Protein 2B69 (pdb70)

Sequence (302 aa):
RKRILITGGAGFVGSHLTDKLDGHEVTVVDNFFTGRKRNVEHWIGHENFELINHDVVEPLYIEVDQIYHLASPASSPPNYYNPIKTLKTNTIIGTLNLGLAKRVGARLLLASTSEVVYGDPEVHPQSEDDYWGHVNPIGPRACYDEGKRVAETCYAYKKQQEGVEVRVARIFNTFGPRHNDGRVVSNFILQALQGEEPLTVYGSGSQTRAFQYVSDLVNGLVALNSNVSSPVNLGNPEEHTILEFFAQLIIKNLVGSGSEIQFLSSEAQDDPQKRKPDIKKAKLLGWEPVVPLEEGLNKAIHYFRRKELEYQA

Radius of gyration: 18.95 Å; Cα contacts (8 Å, |Δi|>4): 607; chains: 1; bounding box: 44×43×44 Å

GO terms:
  GO:0005794 Golgi apparatus (C, IDA)
  GO:0070403 NAD+ binding (F, IDA)
  GO:0000139 Golgi membrane (C, IDA)
  GO:0005789 endoplasmic reticulum membrane (C, IDA)
  GO:0033320 UDP-D-xylose biosynthetic process (P, IDA)
  GO:0006024 glycosaminoglycan biosynthetic process (P, IDA)
  GO:0048040 UDP-glucuronate decarboxylase activity (F, IDA)
  GO:0000139 Golgi membrane (C, TAS)
  GO:0042803 protein homodimerization activity (F, IDA)
  GO:1902494 catalytic complex (C, IDA)
  GO:0070062 extracellular exosome (C, HDA)
  GO:0042802 identical protein binding (F, IPI)

B-factor: mean 16.29, std 9.2, range [3.7, 58.46]

Secondary structure (DSSP, 8-state):
--EEEEETTTSHHHHHHHHH----EEEEEE--SS--GGGTGGGTT-TTEEEEE--TTS------SEEEE--S--STTT---HHHHHHHHHHHHH--HHHHHHT-EEEEEEEGGGGBS-SSSSB-TT---B--SSSTTHHHHHHHHHHH-------S---EEEEEE--EE--------HHHHHHHHHHHTPPEEEESSS--EEE-EEHHHHHHHHHH---S--S-EEES---EEEHHHHHHHHHHHHT--PPEEEEPPPTT------B--HHHH-------S-HHHHHHHHHHHHHHHHHHH-

Structure (mmCIF, N/CA/C/O backbone):
data_2B69
#
_entry.id   2B69
#
_cell.length_a   46.000
_cell.length_b   45.000
_cell.length_c   85.000
_cell.angle_alpha   90.00
_cell.angle_beta   97.00
_cell.angle_gamma   90.00
#
_symmetry.space_group_name_H-M   'P 1 2 1'
#
loop_
_entity.id
_entity.type
_entity.pdbx_description
1 polymer 'UDP-glucuronate decarboxylase 1'
2 non-polymer NICOTINAMIDE-ADENINE-DINUCLEOTIDE
3 non-polymer "URIDINE-5'-DIPHOSPHATE"
4 water water
#
loop_
_atom_site.group_PDB
_atom_site.id
_atom_site.type_symbol
_atom_site.label_atom_id
_atom_site.label_alt_id
_atom_site.label_comp_id
_atom_site.label_asym_id
_atom_site.label_entity_id
_atom_site.label_seq_id
_atom_site.pdbx_PDB_ins_code
_atom_site.Cartn_x
_atom_site.Cartn_y
_atom_site.Cartn_z
_atom_site.occupancy
_atom_site.B_iso_or_equiv
_atom_site.auth_seq_id
_atom_site.auth_comp_id
_atom_site.auth_asym_id
_atom_site.auth_atom_id
_atom_site.pdbx_PDB_model_num
ATOM 1 N N . ARG A 1 27 ? 16.965 43.109 17.697 1.00 29.53 4 ARG A N 1
ATOM 2 C CA . ARG A 1 27 ? 18.414 43.483 17.661 1.00 27.95 4 ARG A CA 1
ATOM 3 C C . ARG A 1 27 ? 18.907 43.959 19.027 1.00 25.08 4 ARG A C 1
ATOM 4 O O . ARG A 1 27 ? 18.147 44.539 19.806 1.00 27.85 4 ARG A O 1
ATOM 6 N N . LYS A 1 28 ? 20.191 43.731 19.290 1.00 19.63 5 LYS A N 1
ATOM 7 C CA . LYS A 1 28 ? 20.779 43.931 20.613 1.00 16.74 5 LYS A CA 1
ATOM 8 C C . LYS A 1 28 ? 22.085 44.731 20.580 1.00 14.12 5 LYS A C 1
ATOM 9 O O . LYS A 1 28 ? 22.790 44.755 19.567 1.00 15.56 5 LYS A O 1
ATOM 13 N N . ARG A 1 29 ? 22.389 45.382 21.700 1.00 13.71 6 ARG A N 1
ATOM 14 C CA . ARG A 1 29 ? 23.707 45.981 21.939 1.00 11.97 6 ARG A CA 1
ATOM 15 C C . ARG A 1 29 ? 24.591 44.960 22.673 1.00 12.56 6 ARG A C 1
ATOM 16 O O . ARG A 1 29 ? 24.258 44.555 23.784 1.00 12.85 6 ARG A O 1
ATOM 24 N N . ILE A 1 30 ? 25.699 44.560 22.051 1.00 10.38 7 ILE A N 1
ATOM 25 C CA . ILE A 1 30 ? 26.564 43.473 22.555 1.00 9.60 7 ILE A CA 1
ATOM 26 C C . ILE A 1 30 ? 28.043 43.908 22.759 1.00 9.49 7 ILE A C 1
ATOM 27 O O . ILE A 1 30 ? 28.660 44.447 21.831 1.00 12.99 7 ILE A O 1
ATOM 32 N N . LEU A 1 31 ? 28.608 43.657 23.954 1.00 8.57 8 LEU A N 1
ATOM 33 C CA . LEU A 1 31 ? 30.059 43.834 24.233 1.00 8.09 8 LEU A CA 1
ATOM 34 C C . LEU A 1 31 ? 30.812 42.490 24.123 1.00 8.03 8 LEU A C 1
ATOM 35 O O . LEU A 1 31 ? 30.359 41.498 24.700 1.00 9.03 8 LEU A O 1
ATOM 40 N N . ILE A 1 32 ? 31.956 42.455 23.414 1.00 8.05 9 ILE A N 1
ATOM 41 C CA . ILE A 1 32 ? 32.855 41.273 23.380 1.00 8.16 9 ILE A CA 1
ATOM 42 C C . ILE A 1 32 ? 34.254 41.650 23.922 1.00 8.21 9 ILE A C 1
ATOM 43 O O . ILE A 1 32 ? 35.008 42.395 23.264 1.00 9.33 9 ILE A O 1
ATOM 48 N N . THR A 1 33 ? 34.584 41.229 25.146 1.00 7.84 10 THR A N 1
ATOM 49 C CA . THR A 1 33 ? 35.962 41.439 25.652 1.00 7.90 10 THR A CA 1
ATOM 50 C C . THR A 1 33 ? 36.875 40.384 25.040 1.00 7.44 10 THR A C 1
ATOM 51 O O . THR A 1 33 ? 36.464 39.244 24.849 1.00 8.44 10 THR A O 1
ATOM 55 N N . GLY A 1 34 ? 38.119 40.755 24.712 1.00 8.99 11 GLY A N 1
ATOM 56 C CA . GLY A 1 34 ? 38.999 39.854 23.959 1.00 9.17 11 GLY A CA 1
ATOM 57 C C . GLY A 1 34 ? 38.553 39.676 22.512 1.00 8.77 11 GLY A C 1
ATOM 58 O O . GLY A 1 34 ? 38.968 38.725 21.852 1.00 9.99 11 GLY A O 1
ATOM 59 N N . GLY A 1 35 ? 37.734 40.602 22.005 1.00 9.48 12 GLY A N 1
ATOM 60 C CA . GLY A 1 35 ? 37.148 40.478 20.664 1.00 9.94 12 GLY A CA 1
ATOM 61 C C . GLY A 1 35 ? 38.091 40.619 19.475 1.00 10.06 12 GLY A C 1
ATOM 62 O O . GLY A 1 35 ? 37.684 40.304 18.352 1.00 11.42 12 GLY A O 1
ATOM 63 N N . ALA A 1 36 ? 39.335 41.085 19.700 1.00 8.91 13 ALA A N 1
ATOM 64 C CA . ALA A 1 36 ? 40.370 41.146 18.648 1.00 10.30 13 ALA A CA 1
ATOM 65 C C . ALA A 1 36 ? 41.306 39.918 18.617 1.00 9.24 13 ALA A C 1
ATOM 66 O O . ALA A 1 36 ? 42.296 39.906 17.883 1.00 11.29 13 ALA A O 1
ATOM 68 N N . GLY A 1 37 ? 41.002 38.901 19.411 1.00 9.55 14 GLY A N 1
ATOM 69 C CA . GLY A 1 37 ? 41.759 37.663 19.422 1.00 10.23 14 GLY A CA 1
ATOM 70 C C . GLY A 1 37 ? 41.240 36.683 18.382 1.00 8.42 14 GLY A C 1
ATOM 71 O O . GLY A 1 37 ? 40.397 37.019 17.527 1.00 9.96 14 GLY A O 1
ATOM 72 N N . PHE A 1 38 ? 41.738 35.456 18.474 1.00 9.04 15 PHE A N 1
ATOM 73 C CA . PHE A 1 38 ? 41.370 34.368 17.543 1.00 8.70 15 PHE A CA 1
ATOM 74 C C . PHE A 1 38 ? 39.840 34.046 17.546 1.00 8.91 15 PHE A C 1
ATOM 75 O O . PHE A 1 38 ? 39.140 34.305 16.552 1.00 9.60 15 PHE A O 1
ATOM 83 N N . VAL A 1 39 ? 39.310 33.541 18.655 1.00 8.34 16 VAL A N 1
ATOM 84 C CA . VAL A 1 39 ? 37.875 33.195 18.709 1.00 8.01 16 VAL A CA 1
ATOM 85 C C . VAL A 1 39 ? 36.982 34.449 18.626 1.00 9.37 16 VAL A C 1
ATOM 86 O O . VAL A 1 39 ? 35.961 34.469 17.916 1.00 9.58 16 VAL A O 1
ATOM 90 N N . GLY A 1 40 ? 37.358 35.495 19.358 1.00 8.65 17 GLY A N 1
ATOM 91 C CA . GLY A 1 40 ? 36.562 36.703 19.432 1.00 8.91 17 GLY A CA 1
ATOM 92 C C . GLY A 1 40 ? 36.313 37.378 18.103 1.00 9.07 17 GLY A C 1
ATOM 93 O O . GLY A 1 40 ? 35.227 37.940 17.886 1.00 10.14 17 GLY A O 1
ATOM 94 N N . SER A 1 41 ? 37.305 37.343 17.213 1.00 9.59 18 SER A N 1
ATOM 95 C CA . SER A 1 41 ? 37.153 37.961 15.893 1.00 10.88 18 SER A CA 1
ATOM 96 C C . SER A 1 41 ? 36.113 37.216 15.008 1.00 9.99 18 SER A C 1
ATOM 97 O O . SER A 1 41 ? 35.349 37.844 14.257 1.00 10.95 18 SER A O 1
ATOM 100 N N . HIS A 1 42 ? 36.056 35.888 15.133 1.00 9.95 19 HIS A N 1
ATOM 101 C CA . HIS A 1 42 ? 35.031 35.078 14.429 1.00 9.75 19 HIS A CA 1
ATOM 102 C C . HIS A 1 42 ? 33.603 35.282 15.019 1.00 8.05 19 HIS A C 1
ATOM 103 O O . HIS A 1 42 ? 32.587 35.295 14.291 1.00 10.45 19 HIS A O 1
ATOM 110 N N . LEU A 1 43 ? 33.519 35.441 16.338 1.00 8.82 20 LEU A N 1
ATOM 111 C CA . LEU A 1 43 ? 32.241 35.757 16.996 1.00 10.19 20 LEU A CA 1
ATOM 112 C C . LEU A 1 43 ? 31.731 37.155 16.572 1.00 10.17 20 LEU A C 1
ATOM 113 O O . LEU A 1 43 ? 30.530 37.330 16.283 1.00 10.88 20 LEU A O 1
ATOM 118 N N . THR A 1 44 ? 32.638 38.131 16.514 1.00 10.14 21 THR A N 1
ATOM 119 C CA . THR A 1 44 ? 32.337 39.476 16.009 1.00 10.14 21 THR A CA 1
ATOM 120 C C . THR A 1 44 ? 31.703 39.399 14.606 1.00 10.65 21 THR A C 1
ATOM 121 O O . THR A 1 44 ? 30.649 40.027 14.350 1.00 11.61 21 THR A O 1
ATOM 125 N N . ASP A 1 45 ? 32.327 38.636 13.704 1.00 11.07 22 ASP A N 1
ATOM 126 C CA . ASP A 1 45 ? 31.793 38.470 12.339 1.00 12.44 22 ASP A CA 1
ATOM 127 C C . ASP A 1 45 ? 30.327 37.973 12.338 1.00 12.62 22 ASP A C 1
ATOM 128 O O . ASP A 1 45 ? 29.472 38.518 11.642 1.00 13.68 22 ASP A O 1
ATOM 133 N N . LYS A 1 46 ? 30.029 36.930 13.105 1.00 11.93 23 LYS A N 1
ATOM 134 C CA . LYS A 1 46 ? 28.661 36.365 13.138 1.00 13.23 23 LYS A CA 1
ATOM 135 C C . LYS A 1 46 ? 27.614 37.386 13.608 1.00 13.55 23 LYS A C 1
ATOM 136 O O . LYS A 1 46 ? 26.547 37.538 12.988 1.00 14.58 23 LYS A O 1
ATOM 142 N N . LEU A 1 47 ? 27.915 38.081 14.704 1.00 12.05 24 LEU A N 1
ATOM 143 C CA . LEU A 1 47 ? 26.950 39.007 15.299 1.00 12.05 24 LEU A CA 1
ATOM 144 C C . LEU A 1 47 ? 26.742 40.284 14.476 1.00 12.56 24 LEU A C 1
ATOM 145 O O . LEU A 1 47 ? 25.616 40.813 14.415 1.00 14.58 24 LEU A O 1
ATOM 166 N N . ASP A 1 50 ? 24.416 39.403 11.583 1.00 16.13 27 ASP A N 1
ATOM 167 C CA . ASP A 1 50 ? 23.031 39.265 12.067 1.00 18.23 27 ASP A CA 1
ATOM 168 C C . ASP A 1 50 ? 22.352 40.599 12.412 1.00 18.21 27 ASP A C 1
ATOM 169 O O . ASP A 1 50 ? 21.174 40.611 12.785 1.00 22.88 27 ASP A O 1
ATOM 174 N N . GLY A 1 51 ? 23.086 41.710 12.327 1.00 17.22 28 GLY A N 1
ATOM 175 C CA . GLY A 1 51 ? 22.493 43.049 12.436 1.00 17.64 28 GLY A CA 1
ATOM 176 C C . GLY A 1 51 ? 22.552 43.712 13.804 1.00 16.50 28 GLY A C 1
ATOM 177 O O . GLY A 1 51 ? 21.886 44.730 14.023 1.00 18.64 28 GLY A O 1
ATOM 178 N N . HIS A 1 52 ? 23.341 43.156 14.726 1.00 15.06 29 HIS A N 1
ATOM 179 C CA . HIS A 1 52 ? 23.458 43.716 16.079 1.00 13.97 29 HIS A CA 1
ATOM 180 C C . HIS A 1 52 ? 24.466 44.874 16.135 1.00 14.18 29 HIS A C 1
ATOM 181 O O . HIS A 1 52 ? 25.255 45.071 15.208 1.00 15.41 29 HIS A O 1
ATOM 188 N N . GLU A 1 53 ? 24.419 45.646 17.218 1.00 14.35 30 GLU A N 1
ATOM 189 C CA . GLU A 1 53 ? 25.417 46.695 17.478 1.00 13.99 30 GLU A CA 1
ATOM 190 C C . GLU A 1 53 ? 26.527 46.150 18.387 1.00 14.49 30 GLU A C 1
ATOM 191 O O . GLU A 1 53 ? 26.285 45.940 19.580 1.00 17.58 30 GLU A O 1
ATOM 197 N N . VAL A 1 54 ? 27.730 45.944 17.837 1.00 13.39 31 VAL A N 1
ATOM 198 C CA . VAL A 1 54 ? 28.849 45.251 18.538 1.00 11.72 31 VAL A CA 1
ATOM 199 C C . VAL A 1 54 ? 30.003 46.208 18.944 1.00 11.32 31 VAL A C 1
ATOM 200 O O . VAL A 1 54 ? 30.552 46.939 18.111 1.00 12.66 31 VAL A O 1
ATOM 204 N N . THR A 1 55 ? 30.344 46.190 20.239 1.00 10.65 32 THR A N 1
ATOM 205 C CA . THR A 1 55 ? 31.526 46.874 20.790 1.00 10.81 32 THR A CA 1
ATOM 206 C C . THR A 1 55 ? 32.599 45.825 21.192 1.00 10.41 32 THR A C 1
ATOM 207 O O . THR A 1 55 ? 32.294 44.908 21.965 1.00 10.54 32 THR A O 1
ATOM 211 N N . VAL A 1 56 ? 33.821 45.947 20.660 1.00 9.99 33 VAL A N 1
ATOM 212 C CA . VAL A 1 56 ? 34.976 45.104 21.034 1.00 10.03 33 VAL A CA 1
ATOM 213 C C . VAL A 1 56 ? 35.923 45.861 21.983 1.00 9.52 33 VAL A C 1
ATOM 214 O O . VAL A 1 56 ? 36.300 47.005 21.716 1.00 11.00 33 VAL A O 1
ATOM 218 N N . VAL A 1 57 ? 36.275 45.211 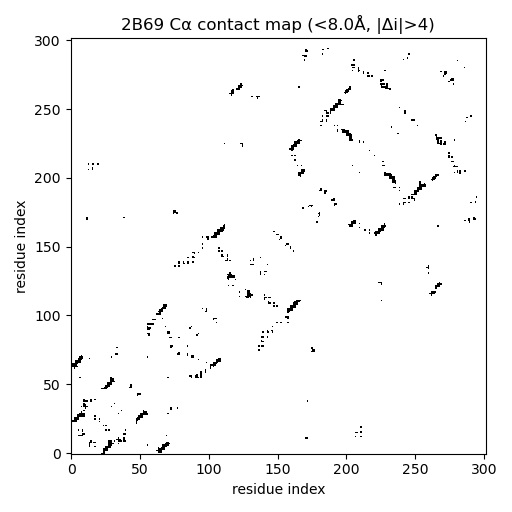23.097 1.00 9.70 34 VAL A N 1
ATOM 219 C CA . VAL A 1 57 ? 37.288 45.698 24.045 1.00 9.33 34 VAL A CA 1
ATOM 220 C C . VAL A 1 57 ? 38.506 44.749 24.042 1.00 8.56 34 VAL A C 1
ATOM 221 O O . VAL A 1 57 ? 38.327 43.544 24.215 1.00 10.83 34 VAL A O 1
ATOM 225 N N . ASP A 1 58 ? 39.717 45.285 23.844 1.00 8.38 35 ASP A N 1
ATOM 226 C CA . ASP A 1 58 ? 40.962 44.480 23.806 1.00 9.28 35 ASP A CA 1
ATOM 227 C C . ASP A 1 58 ? 42.189 45.361 24.141 1.00 9.03 35 ASP A C 1
ATOM 228 O O . ASP A 1 58 ? 42.187 46.544 23.805 1.00 10.40 35 ASP A O 1
ATOM 233 N N . ASN A 1 59 ? 43.225 44.799 24.784 1.00 9.11 36 ASN A N 1
ATOM 234 C CA . ASN A 1 59 ? 44.511 45.505 25.053 1.00 9.77 36 ASN A CA 1
ATOM 235 C C . ASN A 1 59 ? 45.667 45.083 24.130 1.00 9.53 36 ASN A C 1
ATOM 236 O O . ASN A 1 59 ? 46.792 45.590 24.255 1.00 10.90 36 ASN A O 1
ATOM 241 N N . PHE A 1 60 ? 45.394 44.152 23.213 1.00 10.72 37 PHE A N 1
ATOM 242 C CA . PHE A 1 60 ? 46.368 43.699 22.200 1.00 11.02 37 PHE A CA 1
ATOM 243 C C . PHE A 1 60 ? 47.629 43.032 22.798 1.00 10.99 37 PHE A C 1
ATOM 244 O O . PHE A 1 60 ? 48.721 43.022 22.204 1.00 13.55 37 PHE A O 1
ATOM 252 N N . PHE A 1 61 ? 47.464 42.428 23.967 1.00 9.86 38 PHE A N 1
ATOM 253 C CA . PHE A 1 61 ? 48.539 41.621 24.562 1.00 11.38 38 PHE A CA 1
ATOM 254 C C . PHE A 1 61 ? 48.869 40.402 23.683 1.00 11.77 38 PHE A C 1
ATOM 255 O O . PHE A 1 61 ? 50.050 40.117 23.430 1.00 14.22 38 PHE A O 1
ATOM 263 N N . THR A 1 62 ? 47.833 39.684 23.230 1.00 11.60 39 THR A N 1
ATOM 264 C CA . THR A 1 62 ? 47.995 38.521 22.323 1.00 13.33 39 THR A CA 1
ATOM 265 C C . THR A 1 62 ? 47.155 38.625 21.030 1.00 14.22 39 THR A C 1
ATOM 266 O O . TH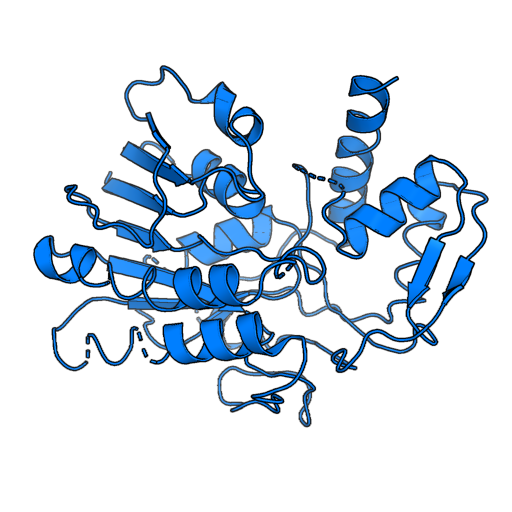R A 1 62 ? 47.421 37.887 20.084 1.00 16.50 39 THR A O 1
ATOM 270 N N . GLY A 1 63 ? 46.165 39.521 20.989 1.00 12.40 40 GLY A N 1
ATOM 271 C CA . GLY A 1 63 ? 45.367 39.775 19.785 1.00 12.91 40 GLY A CA 1
ATOM 272 C C . GLY A 1 63 ? 45.909 40.962 19.000 1.00 13.25 40 GLY A C 1
ATOM 273 O O . GLY A 1 63 ? 46.962 41.504 19.348 1.00 15.45 40 GLY A O 1
ATOM 274 N N . ARG A 1 64 ? 45.200 41.369 17.940 1.00 12.93 41 ARG A N 1
ATOM 275 C CA . ARG A 1 64 ? 45.688 42.412 17.040 1.00 14.15 41 ARG A CA 1
ATOM 276 C C . ARG A 1 64 ? 44.563 43.063 16.247 1.00 11.93 41 ARG A C 1
ATOM 277 O O . ARG A 1 64 ? 43.552 42.430 15.922 1.00 13.36 41 ARG A O 1
ATOM 285 N N . LYS A 1 65 ? 44.747 44.346 15.946 1.00 14.60 42 LYS A N 1
ATOM 286 C CA . LYS A 1 65 ? 43.749 45.128 15.207 1.00 16.39 42 LYS A CA 1
ATOM 287 C C . LYS A 1 65 ? 43.419 44.501 13.844 1.00 14.42 42 LYS A C 1
ATOM 288 O O . LYS A 1 65 ? 42.273 44.537 13.380 1.00 15.37 42 LYS A O 1
ATOM 293 N N . ARG A 1 66 ? 44.421 43.889 13.221 1.00 15.24 43 ARG A N 1
ATOM 294 C CA . ARG A 1 66 ? 44.241 43.242 11.920 1.00 17.69 43 ARG A CA 1
ATOM 295 C C . ARG A 1 66 ? 43.111 42.187 11.898 1.00 16.57 43 ARG A C 1
ATOM 296 O O . ARG A 1 66 ? 42.493 41.973 10.855 1.00 18.55 43 ARG A O 1
ATOM 304 N N . ASN A 1 67 ? 42.834 41.539 13.033 1.00 12.74 44 ASN A N 1
ATOM 305 C CA . ASN A 1 67 ? 41.795 40.490 13.083 1.00 13.32 44 ASN A CA 1
ATOM 306 C C . ASN A 1 67 ? 40.350 41.003 12.904 1.00 13.75 44 ASN A C 1
ATOM 307 O O . ASN A 1 67 ? 39.463 40.211 12.557 1.00 14.89 44 ASN A O 1
ATOM 312 N N . VAL A 1 68 ? 40.110 42.293 13.174 1.00 13.39 45 VAL A N 1
ATOM 313 C CA . VAL A 1 68 ? 38.767 42.901 13.038 1.00 14.01 45 VAL A CA 1
ATOM 314 C C . VAL A 1 68 ? 38.736 44.152 12.140 1.00 16.00 45 VAL A C 1
ATOM 315 O O . VAL A 1 68 ? 37.706 44.856 12.076 1.00 15.86 45 VAL A O 1
ATOM 319 N N . GLU A 1 69 ? 39.829 44.413 11.422 1.00 16.56 46 GLU A N 1
ATOM 320 C CA . GLU A 1 69 ? 39.966 45.682 10.673 1.00 19.32 46 GLU A CA 1
ATOM 321 C C . GLU A 1 69 ? 38.888 45.904 9.593 1.00 19.75 46 GLU A C 1
ATOM 322 O O . GLU A 1 69 ? 38.556 47.046 9.258 1.00 19.74 46 GLU A O 1
ATOM 328 N N . HIS A 1 70 ? 38.334 44.815 9.067 1.00 18.07 47 HIS A N 1
ATOM 329 C CA . HIS A 1 70 ? 37.264 44.882 8.058 1.00 18.70 47 HIS A CA 1
ATOM 330 C C . HIS A 1 70 ? 35.944 45.513 8.545 1.00 18.27 47 HIS A C 1
ATOM 331 O O . HIS A 1 70 ? 35.132 45.959 7.723 1.00 19.03 47 HIS A O 1
ATOM 338 N N . TRP A 1 71 ? 35.725 45.571 9.862 1.00 14.87 48 TRP A N 1
ATOM 339 C CA . TRP A 1 71 ? 34.517 46.229 10.403 1.00 14.81 48 TRP A CA 1
ATOM 340 C C . TRP A 1 71 ? 34.714 47.701 10.822 1.00 14.43 48 TRP A C 1
ATOM 341 O O . TRP A 1 71 ? 33.727 48.389 11.096 1.00 16.59 48 TRP A O 1
ATOM 352 N N . ILE A 1 72 ? 35.965 48.169 10.877 1.00 16.64 49 ILE A N 1
ATOM 353 C CA . ILE A 1 72 ? 36.269 49.537 11.324 1.00 18.65 49 ILE A CA 1
ATOM 354 C C . ILE A 1 72 ? 35.642 50.537 10.347 1.00 17.98 49 ILE A C 1
ATOM 355 O O . ILE A 1 72 ? 35.881 50.464 9.140 1.00 21.79 49 ILE A O 1
ATOM 360 N N . GLY A 1 73 ? 34.805 51.436 10.867 1.00 20.14 50 GLY A N 1
ATOM 361 C CA . GLY A 1 73 ? 34.035 52.365 10.020 1.00 19.92 50 GLY A CA 1
ATOM 362 C C . GLY A 1 73 ? 32.552 52.033 9.837 1.00 20.60 50 GLY A C 1
ATOM 363 O O . GLY A 1 73 ? 31.762 52.903 9.459 1.00 24.29 50 GLY A O 1
ATOM 364 N N . HIS A 1 74 ? 32.158 50.786 10.097 1.00 19.59 51 HIS A N 1
ATOM 365 C CA . HIS A 1 74 ? 30.745 50.380 9.999 1.00 17.77 51 HIS A CA 1
ATOM 366 C C . HIS A 1 74 ? 29.923 51.046 11.105 1.00 16.87 51 HIS A C 1
ATOM 367 O O . HIS A 1 74 ? 30.387 51.146 12.252 1.00 19.40 51 HIS A O 1
ATOM 374 N N . GLU A 1 75 ? 28.706 51.484 10.769 1.00 18.42 52 GLU A N 1
ATOM 375 C CA . GLU A 1 75 ? 27.841 52.209 11.717 1.00 18.70 52 GLU A CA 1
ATOM 376 C C . GLU A 1 75 ? 27.493 51.430 12.994 1.00 18.40 52 GLU A C 1
ATOM 377 O O . GLU A 1 75 ? 27.248 52.031 14.042 1.00 21.63 52 GLU A O 1
ATOM 380 N N . ASN A 1 76 ? 27.480 50.103 12.904 1.00 15.76 53 ASN A N 1
ATOM 381 C CA . ASN A 1 76 ? 27.143 49.243 14.036 1.00 15.02 53 ASN A CA 1
ATOM 382 C C . ASN A 1 76 ? 28.358 48.656 14.793 1.00 13.05 53 ASN A C 1
ATOM 383 O O . ASN A 1 76 ? 28.161 47.797 15.651 1.00 15.81 53 ASN A O 1
ATOM 388 N N . PHE A 1 77 ? 29.583 49.113 14.500 1.00 14.17 54 PHE A N 1
ATOM 389 C CA . PHE A 1 77 ? 30.828 48.580 15.127 1.00 13.88 54 PHE A CA 1
ATOM 390 C C . PHE A 1 77 ? 31.671 49.643 15.842 1.00 12.70 54 PHE A C 1
ATOM 391 O O . PHE A 1 77 ? 31.852 50.745 15.322 1.00 13.98 54 PHE A O 1
ATOM 399 N N . GLU A 1 78 ? 32.210 49.305 17.023 1.00 12.73 55 GLU A N 1
ATOM 400 C CA . GLU A 1 78 ? 33.282 50.114 17.667 1.00 13.08 55 GLU A CA 1
ATOM 401 C C . GLU A 1 78 ? 34.375 49.229 18.300 1.00 13.69 55 GLU A C 1
ATOM 402 O O . GLU A 1 78 ? 34.061 48.239 18.954 1.00 13.33 55 GLU A O 1
ATOM 408 N N . LEU A 1 79 ? 35.639 49.609 18.103 1.00 13.63 56 LEU A N 1
ATOM 409 C CA . LEU A 1 79 ? 36.815 48.980 18.737 1.00 14.42 56 LEU A CA 1
ATOM 410 C C . LEU A 1 79 ? 37.392 49.919 19.815 1.00 13.02 56 LEU A C 1
ATOM 411 O O . LEU A 1 79 ? 37.704 51.075 19.533 1.00 15.58 56 LEU A O 1
ATOM 416 N N . ILE A 1 80 ? 37.526 49.427 21.045 1.00 11.97 57 ILE A N 1
ATOM 417 C CA . ILE A 1 80 ? 38.089 50.199 22.167 1.00 11.88 57 ILE A CA 1
ATOM 418 C C . ILE A 1 80 ? 39.374 49.512 22.721 1.00 10.46 57 ILE A C 1
ATOM 419 O O . ILE A 1 80 ? 39.339 48.325 23.088 1.00 11.15 57 ILE A O 1
ATOM 424 N N . ASN A 1 81 ? 40.489 50.261 22.719 1.00 12.17 58 ASN A N 1
ATOM 425 C CA . ASN A 1 81 ? 41.774 49.872 23.344 1.00 11.25 58 ASN A CA 1
ATOM 426 C C . ASN A 1 81 ? 41.635 50.037 24.854 1.00 10.87 58 ASN A C 1
ATOM 427 O O . ASN A 1 81 ? 41.639 51.161 25.361 1.00 13.21 58 ASN A O 1
ATOM 432 N N . HIS A 1 82 ? 41.449 48.923 25.557 1.00 9.80 59 HIS A N 1
ATOM 433 C CA . HIS A 1 82 ? 41.121 48.935 26.983 1.00 9.29 59 HIS A CA 1
ATOM 434 C C . HIS A 1 82 ? 41.521 47.598 27.647 1.00 9.16 59 HIS A C 1
ATOM 435 O O . HIS A 1 82 ? 41.241 46.530 27.113 1.00 10.27 59 HIS A O 1
ATOM 442 N N . ASP A 1 83 ? 42.154 47.686 28.821 1.00 9.70 60 ASP A N 1
ATOM 443 C CA . ASP A 1 83 ? 42.524 46.517 29.644 1.00 8.99 60 ASP A CA 1
ATOM 444 C C . ASP A 1 83 ? 41.390 46.275 30.647 1.00 9.10 60 ASP A C 1
ATOM 445 O O . ASP A 1 83 ? 41.072 47.180 31.421 1.00 9.50 60 ASP A O 1
ATOM 450 N N . VAL A 1 84 ? 40.795 45.069 30.642 1.00 9.29 61 VAL A N 1
ATOM 451 C CA . VAL A 1 84 ? 39.633 44.750 31.518 1.00 9.93 61 VAL A CA 1
ATOM 452 C C . VAL A 1 84 ? 39.905 44.873 33.027 1.00 8.55 61 VAL A C 1
ATOM 453 O O . VAL A 1 84 ? 38.936 44.924 33.804 1.00 10.09 61 VAL A O 1
ATOM 457 N N . VAL A 1 85 ? 41.186 44.928 33.447 1.00 9.51 62 VAL A N 1
ATOM 458 C CA . VAL A 1 85 ? 41.493 45.152 34.874 1.00 9.91 62 VAL A CA 1
ATOM 459 C C . VAL A 1 85 ? 41.167 46.592 35.312 1.00 9.57 62 VAL A C 1
ATOM 460 O O . VAL A 1 85 ? 41.096 46.870 36.505 1.00 11.37 62 VAL A O 1
ATOM 464 N N . GLU A 1 86 ? 40.984 47.495 34.343 1.00 9.76 63 GLU A N 1
ATOM 465 C CA . GLU A 1 86 ? 40.580 48.884 34.584 1.00 10.21 63 GLU A CA 1
ATOM 466 C C . GLU A 1 86 ? 39.042 49.041 34.408 1.00 10.49 63 GLU A C 1
ATOM 467 O O . GLU A 1 86 ? 38.456 48.490 33.476 1.00 11.04 63 GLU A O 1
ATOM 473 N N . PRO A 1 87 ? 38.359 49.769 35.317 1.00 9.47 64 PRO A N 1
ATOM 474 C CA . PRO A 1 87 ? 36.876 49.922 35.215 1.00 9.26 64 PRO A CA 1
ATOM 475 C C . PRO A 1 87 ? 36.341 50.509 33.895 1.00 9.22 64 PRO A C 1
ATOM 476 O O . PRO A 1 87 ? 36.936 51.471 33.379 1.00 10.20 64 PRO A O 1
ATOM 480 N N . LEU A 1 88 ? 35.205 49.958 33.418 1.00 8.79 65 LEU A N 1
ATOM 481 C CA . LEU A 1 88 ? 34.577 50.262 32.108 1.00 9.17 65 LEU A CA 1
ATOM 482 C C . LEU A 1 88 ? 33.066 50.537 32.262 1.00 8.81 65 LEU A C 1
ATOM 483 O O . LEU A 1 88 ? 32.341 49.674 32.754 1.00 10.18 65 LEU A O 1
ATOM 488 N N . TYR A 1 89 ? 32.595 51.715 31.830 1.00 9.34 66 TYR A N 1
ATOM 489 C CA . TYR A 1 89 ? 31.187 52.143 32.014 1.00 10.06 66 TYR A CA 1
ATOM 490 C C . TYR A 1 89 ? 30.484 52.423 30.676 1.00 11.54 66 TYR A C 1
ATOM 491 O O . TYR A 1 89 ? 30.588 53.532 30.146 1.00 12.67 66 TYR A O 1
ATOM 500 N N . ILE A 1 90 ? 29.802 51.409 30.134 1.00 11.48 67 ILE A N 1
ATOM 501 C CA . ILE A 1 90 ? 29.010 51.524 28.899 1.00 11.89 67 ILE A CA 1
ATOM 502 C C . ILE A 1 90 ? 27.608 50.869 29.051 1.00 14.28 67 ILE A C 1
ATOM 503 O O . ILE A 1 90 ? 27.364 50.172 30.029 1.00 18.43 67 ILE A O 1
ATOM 508 N N . GLU A 1 91 ? 26.692 51.112 28.106 1.00 12.59 68 GLU A N 1
ATOM 509 C CA . GLU A 1 91 ? 25.321 50.545 28.148 1.00 13.51 68 GLU A CA 1
ATOM 510 C C . GLU A 1 91 ? 25.116 49.453 27.084 1.00 11.79 68 GLU A C 1
ATOM 511 O O . GLU A 1 91 ? 25.132 49.756 25.894 1.00 15.98 68 GLU A O 1
ATOM 517 N N . VAL A 1 92 ? 24.927 48.200 27.514 1.00 11.53 69 VAL A N 1
ATOM 518 C CA . VAL A 1 92 ? 24.749 47.050 26.602 1.00 11.66 69 VAL A CA 1
ATOM 519 C C . VAL A 1 92 ? 23.691 46.073 27.150 1.00 10.76 69 VAL A C 1
ATOM 520 O O . VAL A 1 92 ? 23.350 46.119 28.335 1.00 12.49 69 VAL A O 1
ATOM 524 N N . ASP A 1 93 ? 23.179 45.208 26.270 1.00 11.74 70 ASP A N 1
ATOM 525 C CA . ASP A 1 93 ? 22.198 44.153 26.620 1.00 11.11 70 ASP A CA 1
ATOM 526 C C . ASP A 1 93 ? 22.855 42.791 26.957 1.00 11.84 70 ASP A C 1
ATOM 527 O O . ASP A 1 93 ? 22.290 42.018 27.742 1.00 11.60 70 ASP A O 1
ATOM 532 N N . GLN A 1 94 ? 24.024 42.507 26.364 1.00 9.89 71 GLN A N 1
ATOM 533 C CA . GLN A 1 94 ? 24.738 41.218 26.493 1.00 10.00 71 GLN A CA 1
ATOM 534 C C . GLN A 1 94 ? 26.260 41.450 26.541 1.00 10.04 71 GLN A C 1
ATOM 535 O O . GLN A 1 94 ? 26.747 42.364 25.879 1.00 10.13 71 GLN A O 1
ATOM 541 N N . ILE A 1 95 ? 26.988 40.619 27.304 1.00 8.66 72 ILE A N 1
ATOM 542 C CA . ILE A 1 95 ? 28.466 40.646 27.373 1.00 8.09 72 ILE A CA 1
ATOM 543 C C . ILE A 1 95 ? 29.036 39.242 27.157 1.00 8.57 72 ILE A C 1
ATOM 544 O O . ILE A 1 95 ? 28.760 38.344 27.967 1.00 8.80 72 ILE A O 1
ATOM 549 N N . TYR A 1 96 ? 29.804 39.058 26.076 1.00 8.21 73 TYR A N 1
ATOM 550 C CA . TYR A 1 96 ? 30.609 37.837 25.869 1.00 7.52 73 TYR A CA 1
ATOM 551 C C . TYR A 1 96 ? 32.034 38.103 26.407 1.00 8.92 73 TYR A C 1
ATOM 552 O O . TYR A 1 96 ? 32.785 38.913 25.841 1.00 8.80 73 TYR A O 1
ATOM 561 N N . HIS A 1 97 ? 32.383 37.476 27.529 1.00 7.85 74 HIS A N 1
ATOM 562 C CA . HIS A 1 97 ? 33.661 37.757 28.231 1.00 6.97 74 HIS A CA 1
ATOM 563 C C . HIS A 1 97 ? 34.766 36.729 27.883 1.00 7.83 74 HIS A C 1
ATOM 564 O O . HIS A 1 97 ? 34.828 35.639 28.474 1.00 8.54 74 HIS A O 1
ATOM 571 N N . LEU A 1 98 ? 35.595 37.071 26.880 1.00 7.44 75 LEU A N 1
ATOM 572 C CA . LEU A 1 98 ? 36.677 36.235 26.333 1.00 8.25 75 LEU A CA 1
ATOM 573 C C . LEU A 1 98 ? 38.128 36.720 26.638 1.00 9.51 75 LEU A C 1
ATOM 574 O O . LEU A 1 98 ? 39.086 36.068 26.246 1.00 10.58 75 LEU A O 1
ATOM 579 N N . ALA A 1 99 ? 38.292 37.848 27.337 1.00 9.12 76 ALA A N 1
ATOM 580 C CA . ALA A 1 99 ? 39.635 38.410 27.604 1.00 9.40 76 ALA A CA 1
ATOM 581 C C . ALA A 1 99 ? 40.512 37.579 28.567 1.00 10.25 76 ALA A C 1
ATOM 582 O O . ALA A 1 99 ? 40.260 37.554 29.775 1.00 14.57 76 ALA A O 1
ATOM 584 N N . SER A 1 100 ? 41.549 36.938 28.027 1.00 11.23 77 SER A N 1
ATOM 585 C CA . SER A 1 100 ? 42.606 36.223 28.795 1.00 10.56 77 SER A CA 1
ATOM 586 C C . SER A 1 100 ? 43.647 35.716 27.791 1.00 13.20 77 SER A C 1
ATOM 587 O O . SER A 1 100 ? 43.268 35.297 26.708 1.00 15.30 77 SER A O 1
ATOM 590 N N . PRO A 1 101 ? 44.948 35.692 28.159 1.00 14.50 78 PRO A N 1
ATOM 591 C CA . PRO A 1 101 ? 45.869 34.892 27.329 1.00 15.62 78 PRO A CA 1
ATOM 592 C C . PRO A 1 101 ? 45.464 33.411 27.372 1.00 14.31 78 PRO A C 1
ATOM 593 O O . PRO A 1 101 ? 44.953 32.951 28.391 1.00 17.80 78 PRO A O 1
ATOM 597 N N . ALA A 1 102 ? 45.680 32.688 26.275 1.00 16.34 79 ALA A N 1
ATOM 598 C CA . ALA A 1 102 ? 45.146 31.327 26.093 1.00 14.86 79 ALA A CA 1
ATOM 599 C C . ALA A 1 102 ? 46.194 30.244 25.806 1.00 13.66 79 ALA A C 1
ATOM 600 O O . ALA A 1 102 ? 45.947 29.075 26.080 1.00 13.62 79 ALA A O 1
ATOM 602 N N . SER A 1 103 ? 47.346 30.624 25.251 1.00 14.48 80 SER A N 1
ATOM 603 C CA A SER A 1 103 ? 48.428 29.689 24.910 0.50 12.08 80 SER A CA 1
ATOM 604 C CA B SER A 1 103 ? 48.396 29.650 24.927 0.50 13.11 80 SER A CA 1
ATOM 605 C C . SER A 1 103 ? 49.360 29.486 26.109 1.00 12.24 80 SER A C 1
ATOM 606 O O . SER A 1 103 ? 49.796 30.467 26.705 1.00 14.27 80 SER A O 1
ATOM 611 N N . PRO A 1 104 ? 49.704 28.222 26.458 1.00 12.22 81 PRO A N 1
ATOM 612 C CA . PRO A 1 104 ? 50.589 28.042 27.626 1.00 11.88 81 PRO A CA 1
ATOM 613 C C . PRO A 1 104 ? 51.895 28.879 27.657 1.00 12.55 81 PRO A C 1
ATOM 614 O O . PRO A 1 104 ? 52.210 29.455 28.693 1.00 15.02 81 PRO A O 1
ATOM 618 N N . PRO A 1 105 ? 52.659 28.951 26.553 1.00 13.29 82 PRO A N 1
ATOM 619 C CA . PRO A 1 105 ? 53.803 29.889 26.617 1.00 15.90 82 PRO A CA 1
ATOM 620 C C . PRO A 1 105 ? 53.431 31.365 26.883 1.00 15.69 82 PRO A C 1
ATOM 621 O O . PRO A 1 105 ? 54.207 32.084 27.533 1.00 22.35 82 PRO A O 1
ATOM 625 N N . ASN A 1 106 ? 52.274 31.817 26.395 1.00 16.07 83 ASN A N 1
ATOM 626 C CA . ASN A 1 106 ? 51.848 33.209 26.594 1.00 15.72 83 ASN A CA 1
ATOM 627 C C . ASN A 1 106 ? 51.150 33.465 27.940 1.00 17.60 83 ASN A C 1
ATOM 628 O O . ASN A 1 106 ? 51.231 34.579 28.475 1.00 19.05 83 ASN A O 1
ATOM 633 N N . TYR A 1 107 ? 50.486 32.466 28.515 1.00 16.65 84 TYR A N 1
ATOM 634 C CA . TYR A 1 107 ? 49.929 32.684 29.847 1.00 16.31 84 TYR A CA 1
ATOM 635 C C . TYR A 1 107 ? 50.944 32.471 30.964 1.00 13.30 84 TYR A C 1
ATOM 636 O O . TYR A 1 107 ? 50.783 33.011 32.065 1.00 20.17 84 TYR A O 1
ATOM 653 N N . TYR A 1 109 ? 54.092 33.492 30.430 1.00 18.00 86 TYR A N 1
ATOM 654 C CA . TYR A 1 109 ? 55.080 34.572 30.214 1.00 20.48 86 TYR A CA 1
ATOM 655 C C . TYR A 1 109 ? 55.187 35.468 31.444 1.00 21.32 86 TYR A C 1
ATOM 656 O O . TYR A 1 109 ? 56.287 35.736 31.963 1.00 16.49 86 TYR A O 1
ATOM 665 N N . ASN A 1 110 ? 54.016 35.924 31.886 1.00 21.42 87 ASN A N 1
ATOM 666 C CA . ASN A 1 110 ? 53.870 36.787 33.034 1.00 19.04 87 ASN A CA 1
ATOM 667 C C . ASN A 1 110 ? 52.674 36.275 33.848 1.00 15.84 87 ASN A C 1
ATOM 668 O O . ASN A 1 110 ? 51.517 36.611 33.554 1.00 16.47 87 ASN A O 1
ATOM 673 N N . PRO A 1 111 ? 52.950 35.436 34.862 1.00 12.01 88 PRO A N 1
ATOM 674 C CA . PRO A 1 111 ? 51.880 34.848 35.671 1.00 10.12 88 PRO A CA 1
ATOM 675 C C . PRO A 1 111 ? 51.016 35.873 36.442 1.00 9.11 88 PRO A C 1
ATOM 676 O O . PRO A 1 111 ? 49.801 35.648 36.627 1.00 9.50 88 PRO A O 1
ATOM 680 N N . ILE A 1 112 ? 51.620 36.986 36.873 1.00 10.12 89 ILE A N 1
ATOM 681 C CA . ILE A 1 112 ? 50.866 38.040 37.569 1.00 10.09 89 ILE A CA 1
ATOM 682 C C . ILE A 1 112 ? 49.814 38.677 36.621 1.00 9.47 89 ILE A C 1
ATOM 683 O O . ILE A 1 112 ? 48.643 38.864 36.994 1.00 9.87 89 ILE A O 1
ATOM 688 N N . LYS A 1 113 ? 50.211 38.999 35.390 1.00 10.36 90 LYS A N 1
ATOM 689 C CA . LYS A 1 113 ? 49.252 39.540 34.409 1.00 12.34 90 LYS A CA 1
ATOM 690 C C . LYS A 1 113 ? 48.087 38.587 34.151 1.00 10.11 90 LYS A C 1
ATOM 691 O O . LYS A 1 113 ? 46.923 39.010 34.070 1.00 10.02 90 LYS A O 1
ATOM 695 N N . THR A 1 114 ? 48.394 37.299 33.996 1.00 8.92 91 THR A N 1
ATOM 696 C CA . THR A 1 114 ? 47.355 36.279 33.743 1.00 10.03 91 THR A CA 1
ATOM 697 C C . THR A 1 114 ? 46.336 36.217 34.891 1.00 7.80 91 THR A C 1
ATOM 698 O O . THR A 1 114 ? 45.089 36.215 34.669 1.00 9.41 91 THR A O 1
ATOM 702 N N . LEU A 1 115 ? 46.845 36.162 36.116 1.00 8.48 92 LEU A N 1
ATOM 703 C CA . LEU A 1 115 ? 45.976 36.099 37.299 1.00 9.78 92 LEU A CA 1
ATOM 704 C C . LEU A 1 115 ? 45.094 37.352 37.448 1.00 8.77 92 LEU A C 1
ATOM 705 O O . LEU A 1 115 ? 43.881 37.248 37.692 1.00 9.42 92 LEU A O 1
ATOM 710 N N . LYS A 1 116 ? 45.684 38.537 37.293 1.00 9.03 93 LYS A N 1
ATOM 711 C CA . LYS A 1 116 ? 44.923 39.790 37.414 1.00 8.92 93 LYS A CA 1
ATOM 712 C C . LYS A 1 116 ? 43.791 39.878 36.362 1.00 8.87 93 LYS A C 1
ATOM 713 O O . LYS A 1 116 ? 42.648 40.278 36.656 1.00 9.49 93 LYS A O 1
ATOM 719 N N . THR A 1 117 ? 44.090 39.485 35.132 1.00 9.15 94 THR A N 1
ATOM 720 C CA . THR A 1 117 ? 43.089 39.516 34.050 1.00 9.02 94 THR A CA 1
ATOM 721 C C . THR A 1 117 ? 41.858 38.650 34.383 1.00 8.88 94 THR A C 1
ATOM 722 O O . THR A 1 117 ? 40.705 39.077 34.228 1.00 10.83 94 THR A O 1
ATOM 726 N N . ASN A 1 118 ? 42.097 37.431 34.854 1.00 9.39 95 ASN A N 1
ATOM 727 C CA . ASN A 1 118 ? 41.008 36.497 35.124 1.00 11.00 95 ASN A CA 1
ATOM 728 C C . ASN A 1 118 ? 40.185 36.788 36.378 1.00 10.66 95 ASN A C 1
ATOM 729 O O . ASN A 1 118 ? 38.989 36.433 36.432 1.00 13.46 95 ASN A O 1
ATOM 734 N N . THR A 1 119 ? 40.797 37.451 37.362 1.00 10.66 96 THR A N 1
ATOM 735 C CA . THR A 1 119 ? 40.132 37.756 38.630 1.00 10.42 96 THR A CA 1
ATOM 736 C C . THR A 1 119 ? 39.517 39.167 38.619 1.00 8.68 96 THR A C 1
ATOM 737 O O . THR A 1 119 ? 38.264 39.313 38.601 1.00 10.76 96 THR A O 1
ATOM 741 N N . ILE A 1 120 ? 40.372 40.194 38.603 1.00 10.88 97 ILE A N 1
ATOM 742 C CA A ILE A 1 120 ? 39.908 41.590 38.589 0.50 10.37 97 ILE A CA 1
ATOM 743 C CA B ILE A 1 120 ? 39.923 41.601 38.577 0.50 11.33 97 ILE A CA 1
ATOM 744 C C . ILE A 1 120 ? 39.068 41.880 37.333 1.00 9.52 97 ILE A C 1
ATOM 745 O O . ILE A 1 120 ? 38.025 42.557 37.395 1.00 9.42 97 ILE A O 1
ATOM 754 N N . GLY A 1 121 ? 39.503 41.372 36.183 1.00 9.46 98 GLY A N 1
ATOM 755 C CA . GLY A 1 121 ? 38.758 41.569 34.939 1.00 9.54 98 GLY A CA 1
ATOM 756 C C . GLY A 1 121 ? 37.331 41.032 34.986 1.00 9.69 98 GLY A C 1
ATOM 757 O O . GLY A 1 121 ? 36.385 41.688 34.541 1.00 9.62 98 GLY A O 1
ATOM 758 N N . THR A 1 122 ? 37.169 39.815 35.505 1.00 8.90 99 THR A N 1
ATOM 759 C CA . THR A 1 122 ? 35.837 39.203 35.628 1.00 9.05 99 THR A CA 1
ATOM 760 C C . THR A 1 122 ? 34.946 39.945 36.646 1.00 7.98 99 THR A C 1
ATOM 761 O O . THR A 1 122 ? 33.742 40.158 36.399 1.00 8.55 99 THR A O 1
ATOM 765 N N . LEU A 1 123 ? 35.522 40.379 37.768 1.00 8.62 100 LEU A N 1
ATOM 766 C CA . LEU A 1 123 ? 34.768 41.183 38.726 1.00 8.52 100 LEU A CA 1
ATOM 767 C C . LEU A 1 123 ? 34.229 42.482 38.110 1.00 9.04 100 LEU A C 1
ATOM 768 O O . LEU A 1 123 ? 33.069 42.860 38.353 1.00 9.27 100 LEU A O 1
ATOM 773 N N . ASN A 1 124 ? 35.061 43.164 37.326 1.00 8.45 101 ASN A N 1
ATOM 774 C CA . ASN A 1 124 ? 34.649 44.417 36.663 1.00 8.47 101 ASN A CA 1
ATOM 775 C C . ASN A 1 124 ? 33.497 44.171 35.652 1.00 8.79 101 ASN A C 1
ATOM 776 O O . ASN A 1 124 ? 32.540 44.952 35.575 1.00 8.46 101 ASN A O 1
ATOM 789 N N . LEU A 1 126 ? 31.241 41.626 35.674 1.00 8.53 103 LEU A N 1
ATOM 790 C CA . LEU A 1 126 ? 30.030 41.290 36.446 1.00 8.09 103 LEU A CA 1
ATOM 791 C C . LEU A 1 126 ? 29.413 42.541 37.100 1.00 9.27 103 LEU A C 1
ATOM 792 O O . LEU A 1 126 ? 28.178 42.689 37.163 1.00 10.02 103 LEU A O 1
ATOM 797 N N . GLY A 1 127 ? 30.265 43.460 37.554 1.00 8.57 104 GLY A N 1
ATOM 798 C CA . GLY A 1 127 ? 29.799 44.759 38.074 1.00 9.16 104 GLY A CA 1
ATOM 799 C C . GLY A 1 127 ? 29.043 45.578 37.030 1.00 8.88 104 GLY A C 1
ATOM 800 O O . GLY A 1 127 ? 27.993 46.201 37.311 1.00 10.20 104 GLY A O 1
ATOM 801 N N . LEU A 1 128 ? 29.587 45.598 35.820 1.00 8.27 105 LEU A N 1
ATOM 802 C CA . LEU A 1 128 ? 28.901 46.217 34.682 1.00 9.37 105 LEU A CA 1
ATOM 803 C C . LEU A 1 128 ? 27.527 45.552 34.395 1.00 8.65 105 LEU A C 1
ATOM 804 O O . LEU A 1 128 ? 26.499 46.243 34.271 1.00 9.56 105 LEU A O 1
ATOM 809 N N . ALA A 1 129 ? 27.499 44.223 34.291 1.00 8.79 106 ALA A N 1
ATOM 810 C CA . ALA A 1 129 ? 26.248 43.491 34.032 1.00 9.96 106 ALA A CA 1
ATOM 811 C C . ALA A 1 129 ? 25.160 43.781 35.088 1.00 9.50 106 ALA A C 1
ATOM 812 O O . ALA A 1 129 ? 23.960 43.957 34.758 1.00 10.77 106 ALA A O 1
ATOM 814 N N . LYS A 1 130 ? 25.571 43.816 36.353 1.00 9.96 107 LYS A N 1
ATOM 815 C CA . LYS A 1 130 ? 24.666 44.143 37.458 1.00 11.23 107 LYS A CA 1
ATOM 816 C C . LYS A 1 130 ? 24.047 45.546 37.281 1.00 11.68 107 LYS A C 1
ATOM 817 O O . LYS A 1 130 ? 22.826 45.728 37.423 1.00 12.87 107 LYS A O 1
ATOM 823 N N . ARG A 1 131 ? 24.883 46.543 36.986 1.00 10.29 108 ARG A N 1
ATOM 824 C CA . ARG A 1 131 ? 24.427 47.932 36.903 1.00 10.45 108 ARG A CA 1
ATOM 825 C C . ARG A 1 131 ? 23.416 48.147 35.761 1.00 10.91 108 ARG A C 1
ATOM 826 O O . ARG A 1 131 ? 22.383 48.826 35.951 1.00 13.39 108 ARG A O 1
ATOM 834 N N . VAL A 1 132 ? 23.699 47.592 34.583 1.00 11.40 109 VAL A N 1
ATOM 835 C CA . VAL A 1 132 ? 22.868 47.866 33.390 1.00 12.35 109 VAL A CA 1
ATOM 836 C C . VAL A 1 132 ? 21.822 46.784 33.051 1.00 11.81 109 VAL A C 1
ATOM 837 O O . VAL A 1 132 ? 20.994 46.972 32.152 1.00 15.88 109 VAL A O 1
ATOM 841 N N . GLY A 1 133 ? 21.830 45.667 33.773 1.00 12.76 110 GLY A N 1
ATOM 842 C CA . GLY A 1 133 ? 20.864 44.593 33.519 1.00 13.10 110 GLY A CA 1
ATOM 843 C C . GLY A 1 133 ? 21.190 43.730 32.310 1.00 12.65 110 GLY A C 1
ATOM 844 O O . GLY A 1 133 ? 20.272 43.216 31.643 1.00 15.09 110 GLY A O 1
ATOM 845 N N . ALA A 1 134 ? 22.493 43.539 32.048 1.00 11.61 111 ALA A N 1
ATOM 846 C CA . ALA A 1 134 ? 22.968 42.703 30.931 1.00 10.10 111 ALA A CA 1
ATOM 847 C C . ALA A 1 134 ? 23.128 41.232 31.327 1.00 9.93 111 ALA A C 1
ATOM 848 O O . ALA A 1 134 ? 23.416 40.938 32.486 1.00 11.82 111 ALA A O 1
ATOM 850 N N . ARG A 1 135 ? 22.972 40.340 30.349 1.00 9.88 112 ARG A N 1
ATOM 851 C CA . ARG A 1 135 ? 23.298 38.909 30.472 1.00 9.66 112 ARG A CA 1
ATOM 852 C C . ARG A 1 135 ? 24.790 38.700 30.114 1.00 11.13 112 ARG A C 1
ATOM 853 O O . ARG A 1 135 ? 25.240 39.186 29.075 1.00 11.95 112 ARG A O 1
ATOM 861 N N . LEU A 1 136 ? 25.548 37.991 30.964 1.00 8.90 113 LEU A N 1
ATOM 862 C CA . LEU A 1 136 ? 26.993 37.764 30.737 1.00 7.43 113 LEU A CA 1
ATOM 863 C C . LEU A 1 136 ? 27.305 36.288 30.478 1.00 8.52 113 LEU A C 1
ATOM 864 O O . LEU A 1 136 ? 26.842 35.422 31.227 1.00 9.17 113 LEU A O 1
ATOM 869 N N . LEU A 1 137 ? 28.104 36.018 29.436 1.00 7.63 114 LEU A N 1
ATOM 870 C CA . LEU A 1 137 ? 28.642 34.677 29.169 1.00 8.13 114 LEU A CA 1
ATOM 871 C C . LEU A 1 137 ? 30.171 34.640 29.439 1.00 7.37 114 LEU A C 1
ATOM 872 O O . LEU A 1 137 ? 30.918 35.481 28.928 1.00 8.66 114 LEU A O 1
ATOM 877 N N . LEU A 1 138 ? 30.628 33.651 30.217 1.00 6.70 115 LEU A N 1
ATOM 878 C CA . LEU A 1 138 ? 32.055 33.436 30.518 1.00 7.24 115 LEU A CA 1
ATOM 879 C C . LEU A 1 138 ? 32.661 32.371 29.608 1.00 7.15 115 LEU A C 1
ATOM 880 O O . LEU A 1 138 ? 32.152 31.238 29.556 1.00 8.26 115 LEU A O 1
ATOM 885 N N . ALA A 1 139 ? 33.794 32.701 28.973 1.00 8.25 116 ALA A N 1
ATOM 886 C CA . ALA A 1 139 ? 34.601 31.726 28.229 1.00 8.40 116 ALA A CA 1
ATOM 887 C C . ALA A 1 139 ? 35.545 30.985 29.167 1.00 8.30 116 ALA A C 1
ATOM 888 O O . ALA A 1 139 ? 36.731 31.337 29.295 1.00 12.36 116 ALA A O 1
ATOM 890 N N . SER A 1 140 ? 35.020 29.946 29.816 1.00 7.82 117 SER A N 1
ATOM 891 C CA . SER A 1 140 ? 35.834 29.049 30.635 1.00 8.13 117 SER A CA 1
ATOM 892 C C . SER A 1 140 ? 36.507 27.966 29.764 1.00 7.62 117 SER A C 1
ATOM 893 O O . SER A 1 140 ? 36.480 28.061 28.534 1.00 9.54 117 SER A O 1
ATOM 896 N N . THR A 1 141 ? 37.122 26.966 30.402 1.00 8.86 118 THR A N 1
ATOM 897 C CA . THR A 1 141 ? 38.098 26.089 29.762 1.00 8.30 118 THR A CA 1
ATOM 898 C C . THR A 1 141 ? 37.994 24.659 30.298 1.00 7.39 118 THR A C 1
ATOM 899 O O . THR A 1 141 ? 37.707 24.450 31.477 1.00 8.56 118 THR A O 1
ATOM 903 N N . SER A 1 142 ? 38.267 23.685 29.429 1.00 8.40 119 SER A N 1
ATOM 904 C CA . SER A 1 142 ? 38.504 22.301 29.844 1.00 8.43 119 SER A CA 1
ATOM 905 C C . SER A 1 142 ? 39.624 22.167 30.897 1.00 8.64 119 SER A C 1
ATOM 906 O O . SER A 1 142 ? 39.682 21.143 31.581 1.00 10.87 119 SER A O 1
ATOM 909 N N . GLU A 1 143 ? 40.542 23.146 30.997 1.00 9.45 120 GLU A N 1
ATOM 910 C CA . GLU A 1 143 ? 41.606 23.110 32.038 1.00 10.18 120 GLU A CA 1
ATOM 911 C C . 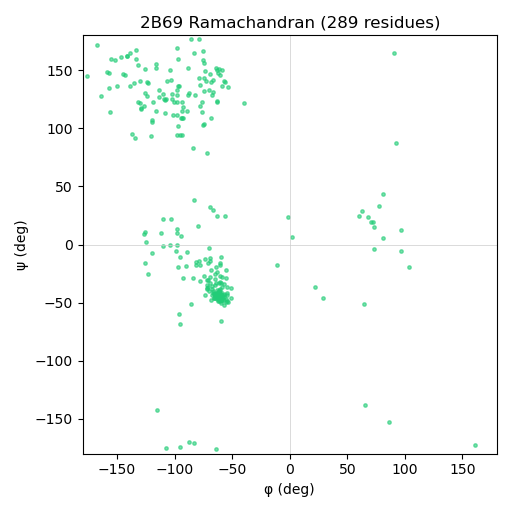GLU A 1 143 ? 41.046 23.110 33.470 1.00 9.23 120 GLU A C 1
ATOM 912 O O . GLU A 1 143 ? 41.790 22.756 34.390 1.00 9.45 120 GLU A O 1
ATOM 918 N N . VAL A 1 144 ? 39.774 23.499 33.668 1.00 7.93 121 VAL A N 1
ATOM 919 C CA A VAL A 1 144 ? 39.175 23.389 35.007 0.50 8.15 121 VAL A CA 1
ATOM 920 C CA B VAL A 1 144 ? 39.110 23.382 34.977 0.50 9.45 121 VAL A CA 1
ATOM 921 C C . VAL A 1 144 ? 39.149 21.923 35.474 1.00 7.89 121 VAL A C 1
ATOM 922 O O . VAL A 1 144 ? 39.145 21.669 36.676 1.00 8.28 121 VAL A O 1
ATOM 929 N N . TYR A 1 145 ? 39.155 20.969 34.534 1.00 7.62 122 TYR A N 1
ATOM 930 C CA . TYR A 1 145 ? 39.204 19.529 34.835 1.00 7.32 122 TYR A CA 1
ATOM 931 C C . TYR A 1 145 ? 40.649 19.032 35.142 1.00 7.37 122 TYR A C 1
ATOM 932 O O . TYR A 1 145 ? 40.814 17.926 35.654 1.00 8.41 122 TYR A O 1
ATOM 941 N N . GLY A 1 146 ? 41.681 19.823 34.805 1.00 7.77 123 GLY A N 1
ATOM 942 C CA . GLY A 1 146 ? 43.088 19.470 35.106 1.00 8.72 123 GLY A CA 1
ATOM 943 C C . GLY A 1 146 ? 43.599 18.233 34.367 1.00 8.80 123 GLY A C 1
ATOM 944 O O . GLY A 1 146 ? 43.369 18.104 33.159 1.00 9.78 123 GLY A O 1
ATOM 945 N N . ASP A 1 147 ? 44.346 17.373 35.080 1.00 9.29 124 ASP A N 1
ATOM 946 C CA . ASP A 1 147 ? 44.848 16.089 34.557 1.00 9.32 124 ASP A CA 1
ATOM 947 C C . ASP A 1 147 ? 43.803 15.025 34.970 1.00 10.48 124 ASP A C 1
ATOM 948 O O . ASP A 1 147 ? 43.816 14.574 36.106 1.00 10.84 124 ASP A O 1
ATOM 953 N N . PRO A 1 148 ? 42.826 14.708 34.079 1.00 10.46 125 PRO A N 1
ATOM 954 C CA . PRO A 1 148 ? 41.600 14.034 34.554 1.00 9.70 125 PRO A CA 1
ATOM 955 C C . PRO A 1 148 ? 41.740 12.591 35.036 1.00 11.10 125 PRO A C 1
ATOM 956 O O . PRO A 1 148 ? 42.529 11.807 34.488 1.00 12.71 125 PRO A O 1
ATOM 960 N N . GLU A 1 149 ? 40.923 12.239 36.029 1.00 11.20 126 GLU A N 1
ATOM 961 C CA . GLU A 1 149 ? 40.856 10.874 36.560 1.00 12.80 126 GLU A CA 1
ATOM 962 C C . GLU A 1 149 ? 39.515 10.150 36.254 1.00 13.25 126 GLU A C 1
ATOM 963 O O . GLU A 1 149 ? 39.255 9.067 36.789 1.00 15.64 126 GLU A O 1
ATOM 969 N N . VAL A 1 150 ? 38.693 10.751 35.386 1.00 10.46 127 VAL A N 1
ATOM 970 C CA . VAL A 1 150 ? 37.503 10.134 34.762 1.00 10.14 127 VAL A CA 1
ATOM 971 C C . VAL A 1 150 ? 37.527 10.434 33.252 1.00 9.01 127 VAL A C 1
ATOM 972 O O . VAL A 1 150 ? 38.194 11.380 32.831 1.00 10.44 127 VAL A O 1
ATOM 976 N N . HIS A 1 151 ? 36.802 9.641 32.462 1.00 9.07 128 HIS A N 1
ATOM 977 C CA . HIS A 1 151 ? 36.779 9.775 31.000 1.00 8.45 128 HIS A CA 1
ATOM 978 C C . HIS A 1 151 ? 35.420 9.313 30.448 1.00 9.51 128 HIS A C 1
ATOM 979 O O . HIS A 1 151 ? 34.877 8.316 30.929 1.00 10.42 128 HIS A O 1
ATOM 986 N N . PRO A 1 152 ? 34.821 10.058 29.492 1.00 9.26 129 PRO A N 1
ATOM 987 C CA . PRO A 1 152 ? 35.136 11.428 29.085 1.00 8.48 129 PRO A CA 1
ATOM 988 C C . PRO A 1 152 ? 34.861 12.388 30.266 1.00 8.24 129 PRO A C 1
ATOM 989 O O . PRO A 1 152 ? 34.520 11.920 31.369 1.00 11.58 129 PRO A O 1
ATOM 993 N N . GLN A 1 153 ? 35.015 13.696 30.054 1.00 7.61 130 GLN A N 1
ATOM 994 C CA . GLN A 1 153 ? 34.767 14.678 31.110 1.00 8.84 130 GLN A CA 1
ATOM 995 C C . GLN A 1 153 ? 33.385 15.354 30.929 1.00 8.86 130 GLN A C 1
ATOM 996 O O . GLN A 1 153 ? 33.175 16.114 29.977 1.00 9.98 130 GLN A O 1
ATOM 1002 N N . SER A 1 154 ? 32.450 15.066 31.841 1.00 9.55 131 SER A N 1
ATOM 1003 C CA . SER A 1 154 ? 31.145 15.740 31.866 1.00 9.33 131 SER A CA 1
ATOM 1004 C C . SER A 1 154 ? 31.144 16.878 32.890 1.00 9.79 131 SER A C 1
ATOM 1005 O O . SER A 1 154 ? 32.063 16.986 33.726 1.00 9.47 131 SER A O 1
ATOM 1008 N N . GLU A 1 155 ? 30.099 17.708 32.846 1.00 8.39 132 GLU A N 1
ATOM 1009 C CA . GLU A 1 155 ? 30.054 18.943 33.628 1.00 8.35 132 GLU A CA 1
ATOM 1010 C C . GLU A 1 155 ? 29.926 18.693 35.133 1.00 10.24 132 GLU A C 1
ATOM 1011 O O . GLU A 1 155 ? 30.183 19.595 35.930 1.00 13.14 132 GLU A O 1
ATOM 1017 N N . ASP A 1 156 ? 29.577 17.469 35.526 1.00 10.00 133 ASP A N 1
ATOM 1018 C CA A ASP A 1 156 ? 29.516 17.147 36.953 0.50 11.07 133 ASP A CA 1
ATOM 1019 C CA B ASP A 1 156 ? 29.512 17.079 36.939 0.50 11.79 133 ASP A CA 1
ATOM 1020 C C . ASP A 1 156 ? 30.894 16.815 37.583 1.00 10.13 133 ASP A C 1
ATOM 1021 O O . ASP A 1 156 ? 30.997 16.734 38.806 1.00 12.71 133 ASP A O 1
ATOM 1030 N N . TYR A 1 157 ? 31.952 16.641 36.774 1.00 9.38 134 TYR A N 1
ATOM 1031 C CA . TYR A 1 157 ? 33.316 16.329 37.309 1.00 9.05 134 TYR A CA 1
ATOM 1032 C C . TYR A 1 157 ? 33.981 17.574 37.937 1.00 9.14 134 TYR A C 1
ATOM 1033 O O . TYR A 1 157 ? 33.985 18.647 37.341 1.00 9.87 134 TYR A O 1
ATOM 1042 N N . TRP A 1 158 ? 34.541 17.429 39.144 1.00 7.80 135 TRP A N 1
ATOM 1043 C CA . TRP A 1 158 ? 35.158 18.562 39.859 1.00 8.35 135 TRP A CA 1
ATOM 1044 C C . TRP A 1 158 ? 36.606 18.915 39.423 1.00 7.61 135 TRP A C 1
ATOM 1045 O O . TRP A 1 158 ? 37.066 20.018 39.723 1.00 9.82 135 TRP A O 1
ATOM 1056 N N . GLY A 1 159 ? 37.303 18.001 38.737 1.00 8.33 136 GLY A N 1
ATOM 1057 C CA . GLY A 1 159 ? 38.690 18.232 38.264 1.00 8.34 136 GLY A CA 1
ATOM 1058 C C . GLY A 1 159 ? 39.841 17.830 39.190 1.00 7.65 136 GLY A C 1
ATOM 1059 O O . GLY A 1 159 ? 39.627 17.625 40.391 1.00 9.79 136 GLY A O 1
ATOM 1060 N N . HIS A 1 160 ? 41.060 17.745 38.620 1.00 8.95 137 HIS A N 1
ATOM 1061 C CA . HIS A 1 160 ? 42.314 17.405 39.344 1.00 8.91 137 HIS A CA 1
ATOM 1062 C C . HIS A 1 160 ? 43.439 18.384 38.917 1.00 8.16 137 HIS A C 1
ATOM 1063 O O . HIS A 1 160 ? 44.119 18.156 37.910 1.00 8.70 137 HIS A O 1
ATOM 1070 N N . VAL A 1 161 ? 43.584 19.489 39.659 1.00 8.23 138 VAL A N 1
ATOM 1071 C CA . VAL A 1 161 ? 44.373 20.667 39.265 1.00 8.04 138 VAL A CA 1
ATOM 1072 C C . VAL A 1 161 ? 45.404 21.023 40.351 1.00 8.08 138 VAL A C 1
ATOM 1073 O O . VAL A 1 161 ? 45.044 21.120 41.527 1.00 8.03 138 VAL A O 1
ATOM 1077 N N . ASN A 1 162 ? 46.676 21.211 39.958 1.00 8.15 139 ASN A N 1
ATOM 1078 C CA . ASN A 1 162 ? 47.757 21.663 40.868 1.00 8.60 139 ASN A CA 1
ATOM 1079 C C . ASN A 1 162 ? 47.595 23.177 41.128 1.00 7.90 139 ASN A C 1
ATOM 1080 O O . ASN A 1 162 ? 47.756 23.972 40.210 1.00 10.46 139 ASN A O 1
ATOM 1085 N N . PRO A 1 163 ? 47.294 23.589 42.379 1.00 8.27 140 PRO A N 1
ATOM 1086 C CA . PRO A 1 163 ? 47.098 25.025 42.627 1.00 9.75 140 PRO A CA 1
ATOM 1087 C C . PRO A 1 163 ? 48.383 25.881 42.622 1.00 9.32 140 PRO A C 1
ATOM 1088 O O . PRO A 1 163 ? 48.276 27.111 42.577 1.00 11.47 140 PRO A O 1
ATOM 1092 N N . ILE A 1 164 ? 49.582 25.273 42.658 1.00 9.48 141 ILE A N 1
ATOM 1093 C CA . ILE A 1 164 ? 50.850 26.043 42.730 1.00 10.81 141 ILE A CA 1
ATOM 1094 C C . ILE A 1 164 ? 51.899 25.717 41.661 1.00 11.78 141 ILE A C 1
ATOM 1095 O O . ILE A 1 164 ? 53.039 26.205 41.732 1.00 15.07 141 ILE A O 1
ATOM 1100 N N . GLY A 1 165 ? 51.519 24.926 40.664 1.00 11.32 142 GLY A N 1
ATOM 1101 C CA . GLY A 1 165 ? 52.409 24.598 39.555 1.00 12.93 142 GLY A CA 1
ATOM 1102 C C . GLY A 1 165 ? 52.504 25.711 38.520 1.00 11.21 142 GLY A C 1
ATOM 1103 O O . GLY A 1 165 ? 51.812 26.734 38.629 1.00 10.70 142 GLY A O 1
ATOM 1104 N N . PRO A 1 166 ? 53.354 25.518 37.493 1.00 11.68 143 PRO A N 1
ATOM 1105 C CA . PRO A 1 166 ? 53.559 26.577 36.507 1.00 10.65 143 PRO A CA 1
ATOM 1106 C C . PRO A 1 166 ? 52.330 26.981 35.659 1.00 10.74 143 PRO A C 1
ATOM 1107 O O . PRO A 1 166 ? 52.294 28.108 35.159 1.00 12.95 143 PRO A O 1
ATOM 1111 N N . ARG A 1 167 ? 51.345 26.094 35.494 1.00 8.80 144 ARG A N 1
ATOM 1112 C CA . ARG A 1 167 ? 50.100 26.420 34.741 1.00 9.01 144 ARG A CA 1
ATOM 1113 C C . ARG A 1 167 ? 48.972 27.013 35.608 1.00 7.70 144 ARG A C 1
ATOM 1114 O O . ARG A 1 167 ? 47.896 27.400 35.094 1.00 9.32 144 ARG A O 1
ATOM 1122 N N . ALA A 1 168 ? 49.176 27.047 36.924 1.00 9.38 145 ALA A N 1
ATOM 1123 C CA . ALA A 1 168 ? 48.090 27.424 37.848 1.00 8.36 145 ALA A CA 1
ATOM 1124 C C . ALA A 1 168 ? 47.597 28.873 37.704 1.00 7.32 145 ALA A C 1
ATOM 1125 O O . ALA A 1 168 ? 46.405 29.164 37.957 1.00 9.02 145 ALA A O 1
ATOM 1127 N N . CYS A 1 169 ? 48.474 29.792 37.289 1.00 8.09 146 CYS A N 1
ATOM 1128 C CA . CYS A 1 169 ? 48.057 31.180 37.035 1.00 9.14 146 CYS A CA 1
ATOM 1129 C C . CYS A 1 169 ? 46.825 31.242 36.105 1.00 9.35 146 CYS A C 1
ATOM 1130 O O . CYS A 1 169 ? 45.934 32.078 36.282 1.00 12.74 146 CYS A O 1
ATOM 1133 N N . TYR A 1 170 ? 46.790 30.345 35.117 1.00 8.10 147 TYR A N 1
ATOM 1134 C CA . TYR A 1 170 ? 45.637 30.212 34.222 1.00 8.55 147 TYR A CA 1
ATOM 1135 C C . TYR A 1 170 ? 44.540 29.277 34.786 1.00 8.75 147 TYR A C 1
ATOM 1136 O O . TYR A 1 170 ? 43.357 29.634 34.815 1.00 10.09 147 TYR A O 1
ATOM 1145 N N . ASP A 1 171 ? 44.908 28.077 35.212 1.00 8.99 148 ASP A N 1
ATOM 1146 C CA . ASP A 1 171 ? 43.912 27.071 35.607 1.00 9.53 148 ASP A CA 1
ATOM 1147 C C . ASP A 1 171 ? 43.067 27.562 36.793 1.00 8.59 148 ASP A C 1
ATOM 1148 O O . ASP A 1 171 ? 41.822 27.444 36.796 1.00 9.01 148 ASP A O 1
ATOM 1153 N N . GLU A 1 172 ? 43.756 28.058 37.823 1.00 9.34 149 GLU A N 1
ATOM 1154 C CA . GLU A 1 172 ? 43.072 28.576 39.019 1.00 9.80 149 GLU A CA 1
ATOM 1155 C C . GLU A 1 172 ? 42.356 29.899 38.764 1.00 10.51 149 GLU A C 1
ATOM 1156 O O . GLU A 1 172 ? 41.279 30.148 39.318 1.00 11.17 149 GLU A O 1
ATOM 1162 N N . GLY A 1 173 ? 42.934 30.745 37.914 1.00 9.12 150 GLY A N 1
ATOM 1163 C CA . GLY A 1 173 ? 42.240 31.972 37.495 1.00 10.07 150 GLY A CA 1
ATOM 1164 C C . GLY A 1 173 ? 40.885 31.692 36.849 1.00 8.92 150 GLY A C 1
ATOM 1165 O O . GLY A 1 173 ? 39.887 32.381 37.126 1.00 9.51 150 GLY A O 1
ATOM 1166 N N . LYS A 1 174 ? 40.833 30.689 35.968 1.00 8.53 151 LYS A N 1
ATOM 1167 C CA . LYS A 1 174 ? 39.563 30.339 35.300 1.00 8.20 151 LYS A CA 1
ATOM 1168 C C . LYS A 1 174 ? 38.552 29.655 36.241 1.00 8.32 151 LYS A C 1
ATOM 1169 O O . LYS A 1 174 ? 37.330 29.927 36.174 1.00 8.38 151 LYS A O 1
ATOM 1175 N N . ARG A 1 175 ? 39.036 28.790 37.134 1.00 7.41 152 ARG A N 1
ATOM 1176 C CA . ARG A 1 175 ? 38.136 28.144 38.109 1.00 8.53 152 ARG A CA 1
ATOM 1177 C C . ARG A 1 175 ? 37.444 29.195 38.997 1.00 7.26 152 ARG A C 1
ATOM 1178 O O . ARG A 1 175 ? 36.213 29.162 39.176 1.00 8.50 152 ARG A O 1
ATOM 1186 N N . VAL A 1 176 ? 38.218 30.145 39.524 1.00 7.69 153 VAL A N 1
ATOM 1187 C CA . VAL A 1 176 ? 37.628 31.187 40.380 1.00 8.73 153 VAL A CA 1
ATOM 1188 C C . VAL A 1 176 ? 36.729 32.177 39.604 1.00 7.55 153 VAL A C 1
ATOM 1189 O O . VAL A 1 176 ? 35.737 32.698 40.141 1.00 8.13 153 VAL A O 1
ATOM 1193 N N . ALA A 1 177 ? 37.005 32.386 38.319 1.00 7.60 154 ALA A N 1
ATOM 1194 C CA . ALA A 1 177 ? 36.082 33.186 37.503 1.00 7.93 154 ALA A CA 1
ATOM 1195 C C . ALA A 1 177 ? 34.664 32.557 37.418 1.00 7.12 154 ALA A C 1
ATOM 1196 O O . ALA A 1 177 ? 33.636 33.280 37.444 1.00 8.40 154 ALA A O 1
ATOM 1198 N N . GLU A 1 178 ? 34.591 31.224 37.286 1.00 7.44 155 GLU A N 1
ATOM 1199 C CA . GLU A 1 178 ? 33.290 30.513 37.350 1.00 7.21 155 GLU A CA 1
ATOM 1200 C C . GLU A 1 178 ? 32.594 30.740 38.692 1.00 7.50 155 GLU A C 1
ATOM 1201 O O . GLU A 1 178 ? 31.382 31.064 38.746 1.00 8.23 155 GLU A O 1
ATOM 1207 N N . THR A 1 179 ? 33.363 30.608 39.776 1.00 8.19 156 THR A N 1
ATOM 1208 C CA . THR A 1 179 ? 32.825 30.807 41.123 1.00 8.69 156 THR A CA 1
ATOM 1209 C C . THR A 1 179 ? 32.191 32.207 41.247 1.00 7.60 156 THR A C 1
ATOM 1210 O O . THR A 1 179 ? 31.084 32.377 41.797 1.00 8.60 156 THR A O 1
ATOM 1222 N N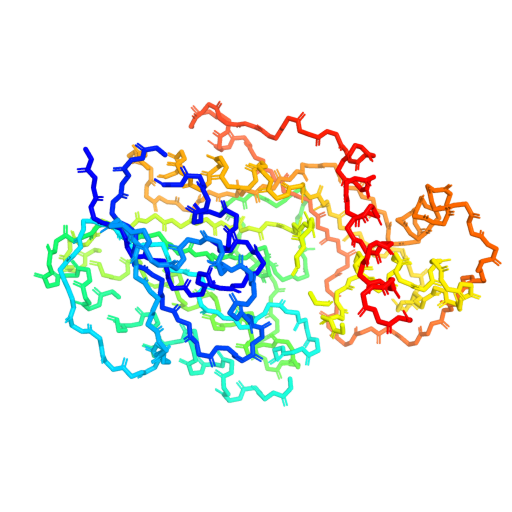 . CYS A 1 181 ? 30.924 34.200 38.825 1.00 8.93 158 CYS A N 1
ATOM 1223 C CA . CYS A 1 181 ? 29.658 34.272 38.091 1.00 9.00 158 CYS A CA 1
ATOM 1224 C C . CYS A 1 181 ? 28.469 33.746 38.911 1.00 9.28 158 CYS A C 1
ATOM 1225 O O . CYS A 1 181 ? 27.410 34.384 38.962 1.00 9.78 158 CYS A O 1
ATOM 1228 N N . TYR A 1 182 ? 28.635 32.591 39.558 1.00 8.60 159 TYR A N 1
ATOM 1229 C CA . TYR A 1 182 ? 27.534 32.010 40.343 1.00 9.62 159 TYR A CA 1
ATOM 1230 C C . TYR A 1 182 ? 27.254 32.791 41.623 1.00 9.93 159 TYR A C 1
ATOM 1231 O O . TYR A 1 182 ? 26.098 32.866 42.057 1.00 11.94 159 TYR A O 1
ATOM 1240 N N . ALA A 1 183 ? 28.285 33.408 42.192 1.00 9.64 160 ALA A N 1
ATOM 1241 C CA . ALA A 1 183 ? 28.078 34.302 43.335 1.00 10.01 160 ALA A CA 1
ATOM 1242 C C . ALA A 1 183 ? 27.202 35.522 42.960 1.00 9.73 160 ALA A C 1
ATOM 1243 O O . ALA A 1 183 ? 26.284 35.880 43.708 1.00 10.44 160 ALA A O 1
ATOM 1245 N N . TYR A 1 184 ? 27.472 36.140 41.807 1.00 9.13 161 TYR A N 1
ATOM 1246 C CA . TYR A 1 184 ? 26.653 37.291 41.344 1.00 8.95 161 TYR A CA 1
ATOM 1247 C C . TYR A 1 184 ? 25.203 36.898 40.929 1.00 9.52 161 TYR A C 1
ATOM 1248 O O . TYR A 1 184 ? 24.238 37.660 41.133 1.00 10.32 161 TYR A O 1
ATOM 1265 N N . LYS A 1 186 ? 23.424 34.401 42.349 1.00 12.26 163 LYS A N 1
ATOM 1266 C CA A LYS A 1 186 ? 22.692 34.083 43.584 0.60 14.26 163 LYS A CA 1
ATOM 1267 C CA B LYS A 1 186 ? 22.703 34.082 43.593 0.40 13.75 163 LYS A CA 1
ATOM 1268 C C . LYS A 1 186 ? 22.412 35.317 44.447 1.00 14.70 163 LYS A C 1
ATOM 1269 O O . LYS A 1 186 ? 21.304 35.476 44.979 1.00 16.85 163 LYS A O 1
ATOM 1274 N N . GLN A 1 187 ? 23.407 36.189 44.583 1.00 12.66 164 GLN A N 1
ATOM 1275 C CA A GLN A 1 187 ? 23.337 37.336 45.504 0.50 13.85 164 GLN A CA 1
ATOM 1276 C CA B GLN A 1 187 ? 23.314 37.325 45.497 0.50 14.15 164 GLN A CA 1
ATOM 1277 C C . GLN A 1 187 ? 22.716 38.584 44.871 1.00 13.23 164 GLN A C 1
ATOM 1278 O O . GLN A 1 187 ? 22.071 39.384 45.572 1.00 16.34 164 GLN A O 1
ATOM 1289 N N . GLU A 1 188 ? 22.924 38.770 43.565 1.00 11.82 165 GLU A N 1
ATOM 1290 C CA . GLU A 1 188 ? 22.536 40.023 42.901 1.00 13.35 165 GLU A CA 1
ATOM 1291 C C . GLU A 1 188 ? 21.609 39.863 41.684 1.00 14.08 165 GLU A C 1
ATOM 1292 O O . GLU A 1 188 ? 21.242 40.845 41.038 1.00 15.88 165 GLU A O 1
ATOM 1298 N N . GLY A 1 189 ? 21.224 38.630 41.379 1.00 13.13 166 GLY A N 1
ATOM 1299 C CA . GLY A 1 189 ? 20.271 38.365 40.309 1.00 15.00 166 GLY A CA 1
ATOM 1300 C C . GLY A 1 189 ? 20.795 38.555 38.896 1.00 14.33 166 GLY A C 1
ATOM 1301 O O . GLY A 1 189 ? 19.997 38.695 37.967 1.00 16.07 166 GLY A O 1
ATOM 1302 N N . VAL A 1 190 ? 22.121 38.544 38.719 1.00 11.64 167 VAL A N 1
ATOM 1303 C CA . VAL A 1 190 ? 22.705 38.677 37.384 1.00 10.75 167 VAL A CA 1
ATOM 1304 C C . VAL A 1 190 ? 22.440 37.398 36.566 1.00 9.59 167 VAL A C 1
ATOM 1305 O O . VAL A 1 190 ? 22.627 36.280 37.068 1.00 12.73 167 VAL A O 1
ATOM 1309 N N . GLU A 1 191 ? 21.992 37.571 35.317 1.00 10.48 168 GLU A N 1
ATOM 1310 C CA . GLU A 1 191 ? 21.808 36.442 34.399 1.00 11.07 168 GLU A CA 1
ATOM 1311 C C . GLU A 1 191 ? 23.182 36.026 33.839 1.00 10.11 168 GLU A C 1
ATOM 1312 O O . GLU A 1 191 ? 23.856 36.841 33.191 1.00 10.52 168 GLU A O 1
ATOM 1318 N N . VAL A 1 192 ? 23.596 34.778 34.105 1.00 9.85 169 VAL A N 1
ATOM 1319 C CA . VAL A 1 192 ? 24.928 34.277 33.689 1.00 9.04 169 VAL A CA 1
ATOM 1320 C C . VAL A 1 192 ? 24.822 32.990 32.875 1.00 9.37 169 VAL A C 1
ATOM 1321 O O . VAL A 1 192 ? 23.880 32.198 33.037 1.00 9.42 169 VAL A O 1
ATOM 1325 N N . ARG A 1 193 ? 25.801 32.815 31.988 1.00 8.78 170 ARG A N 1
ATOM 1326 C CA . ARG A 1 193 ? 25.976 31.622 31.169 1.00 8.39 170 ARG A CA 1
ATOM 1327 C C . ARG A 1 193 ? 27.487 31.252 31.221 1.00 7.85 170 ARG A C 1
ATOM 1328 O O . ARG A 1 193 ? 28.357 32.144 31.183 1.00 10.23 170 ARG A O 1
ATOM 1336 N N . VAL A 1 194 ? 27.801 29.957 31.324 1.00 8.43 171 VAL A N 1
ATOM 1337 C CA . VAL A 1 194 ? 29.199 29.494 31.432 1.00 8.29 171 VAL A CA 1
ATOM 1338 C C . VAL A 1 194 ? 29.491 28.386 30.407 1.00 7.91 171 VAL A C 1
ATOM 1339 O O . VAL A 1 194 ? 28.889 27.302 30.463 1.00 9.27 171 VAL A O 1
ATOM 1343 N N . ALA A 1 195 ? 30.415 28.671 29.488 1.00 7.89 172 ALA A N 1
ATOM 1344 C CA . ALA A 1 195 ? 30.895 27.705 28.483 1.00 8.05 172 ALA A CA 1
ATOM 1345 C C . ALA A 1 195 ? 32.260 27.137 28.882 1.00 7.36 172 ALA A C 1
ATOM 1346 O O . ALA A 1 195 ? 33.221 27.890 29.066 1.00 10.22 172 ALA A O 1
ATOM 1348 N N . ARG A 1 196 ? 32.369 25.816 28.961 1.00 7.11 173 ARG A N 1
ATOM 1349 C CA . ARG A 1 196 ? 33.679 25.167 29.164 1.00 7.19 173 ARG A CA 1
ATOM 1350 C C . ARG A 1 196 ? 34.219 24.712 27.804 1.00 7.58 173 ARG A C 1
ATOM 1351 O O . ARG A 1 196 ? 33.790 23.692 27.243 1.00 8.34 173 ARG A O 1
ATOM 1359 N N . ILE A 1 197 ? 35.155 25.502 27.281 1.00 7.39 174 ILE A N 1
ATOM 1360 C CA . ILE A 1 197 ? 35.638 25.359 25.917 1.00 6.87 174 ILE A CA 1
ATOM 1361 C C . ILE A 1 197 ? 36.816 24.376 25.821 1.00 8.84 174 ILE A C 1
ATOM 1362 O O . ILE A 1 197 ? 37.803 24.483 26.561 1.00 7.53 174 ILE A O 1
ATOM 1367 N N . PHE A 1 198 ? 36.695 23.414 24.903 1.00 8.25 175 PHE A N 1
ATOM 1368 C CA . PHE A 1 198 ? 37.753 22.450 24.605 1.00 7.74 175 PHE A CA 1
ATOM 1369 C C . PHE A 1 198 ? 38.545 22.930 23.383 1.00 8.71 175 PHE A C 1
ATOM 1370 O O . PHE A 1 198 ? 38.063 23.779 22.634 1.00 13.65 175 PHE A O 1
ATOM 1378 N N . ASN A 1 199 ? 39.772 22.415 23.222 1.00 8.42 176 ASN A N 1
ATOM 1379 C CA . ASN A 1 199 ? 40.771 22.870 22.221 1.00 7.89 176 ASN A CA 1
ATOM 1380 C C . ASN A 1 199 ? 40.136 23.195 20.862 1.00 8.35 176 ASN A C 1
ATOM 1381 O O . ASN A 1 199 ? 39.469 22.336 20.254 1.00 10.34 176 ASN A O 1
ATOM 1386 N N . THR A 1 200 ? 40.323 24.440 20.419 1.00 7.71 177 THR A N 1
ATOM 1387 C CA . THR A 1 200 ? 39.676 24.960 19.208 1.00 8.41 177 THR A CA 1
ATOM 1388 C C . THR A 1 200 ? 40.784 25.602 18.351 1.00 9.46 177 THR A C 1
ATOM 1389 O O . THR A 1 200 ? 41.698 26.253 18.877 1.00 11.21 177 THR A O 1
ATOM 1393 N N . PHE A 1 201 ? 40.697 25.413 17.030 1.00 8.44 178 PHE A N 1
ATOM 1394 C CA . PHE A 1 201 ? 41.709 25.907 16.090 1.00 9.48 178 PHE A CA 1
ATOM 1395 C C . PHE A 1 201 ? 41.014 26.484 14.845 1.00 9.53 178 PHE A C 1
ATOM 1396 O O . PHE A 1 201 ? 39.815 26.266 14.608 1.00 9.03 178 PHE A O 1
ATOM 1404 N N . GLY A 1 202 ? 41.770 27.243 14.062 1.00 9.86 179 GLY A N 1
ATOM 1405 C CA . GLY A 1 202 ? 41.263 27.812 12.817 1.00 11.05 179 GLY A CA 1
ATOM 1406 C C . GLY A 1 202 ? 42.090 28.994 12.329 1.00 10.74 179 GLY A C 1
ATOM 1407 O O . GLY A 1 202 ? 43.148 29.316 12.901 1.00 11.94 179 GLY A O 1
ATOM 1408 N N . PRO A 1 203 ? 41.610 29.670 11.274 1.00 11.81 180 PRO A N 1
ATOM 1409 C CA . PRO A 1 203 ? 42.268 30.881 10.785 1.00 11.06 180 PRO A CA 1
ATOM 1410 C C . PRO A 1 203 ? 42.384 32.013 11.834 1.00 11.73 180 PRO A C 1
ATOM 1411 O O . PRO A 1 203 ? 41.537 32.133 12.731 1.00 12.58 180 PRO A O 1
ATOM 1415 N N . ARG A 1 204 ? 43.439 32.811 11.675 1.00 11.47 181 ARG A N 1
ATOM 1416 C CA . ARG A 1 204 ? 43.751 34.044 12.432 1.00 12.99 181 ARG A CA 1
ATOM 1417 C C . ARG A 1 204 ? 44.641 33.851 13.675 1.00 13.64 181 ARG A C 1
ATOM 1418 O O . ARG A 1 204 ? 45.008 34.840 14.326 1.00 17.08 181 ARG A O 1
ATOM 1439 N N . HIS A 1 206 ? 48.044 33.541 15.675 1.00 13.83 183 HIS A N 1
ATOM 1440 C CA . HIS A 1 206 ? 49.392 34.124 15.444 1.00 14.26 183 HIS A CA 1
ATOM 1441 C C . HIS A 1 206 ? 50.451 33.035 15.136 1.00 14.24 183 HIS A C 1
ATOM 1442 O O . HIS A 1 206 ? 50.424 31.951 15.727 1.00 15.33 183 HIS A O 1
ATOM 1457 N N . ASN A 1 208 ? 53.525 32.832 16.026 1.00 17.76 185 ASN A N 1
ATOM 1458 C CA . ASN A 1 208 ? 54.257 32.534 17.255 1.00 17.87 185 ASN A CA 1
ATOM 1459 C C . ASN A 1 208 ? 53.351 32.278 18.468 1.00 16.17 185 ASN A C 1
ATOM 1460 O O . ASN A 1 208 ? 53.807 32.413 19.602 1.00 17.43 185 ASN A O 1
ATOM 1465 N N . ASP A 1 209 ? 52.092 31.877 18.231 1.00 14.18 186 ASP A N 1
ATOM 1466 C CA . ASP A 1 209 ? 51.138 31.595 19.313 1.00 14.01 186 ASP A CA 1
ATOM 1467 C C . ASP A 1 209 ? 51.679 30.519 20.278 1.00 13.02 186 ASP A C 1
ATOM 1468 O O . ASP A 1 209 ? 51.584 30.677 21.502 1.00 16.58 186 ASP A O 1
ATOM 1473 N N . GLY A 1 210 ? 52.235 29.432 19.728 1.00 12.50 187 GLY A N 1
ATOM 1474 C CA . GLY A 1 210 ? 52.871 28.387 20.524 1.00 12.41 187 GLY A CA 1
ATOM 1475 C C . GLY A 1 210 ? 52.026 27.164 20.868 1.00 11.36 187 GLY A C 1
ATOM 1476 O O . GLY A 1 210 ? 52.562 26.205 21.431 1.00 12.98 187 GLY A O 1
ATOM 1477 N N . ARG A 1 211 ? 50.738 27.187 20.521 1.00 10.70 188 ARG A N 1
ATOM 1478 C CA . ARG A 1 211 ? 49.880 26.017 20.669 1.00 10.56 188 ARG A CA 1
ATOM 1479 C C . ARG A 1 211 ? 50.199 24.990 19.573 1.00 10.66 188 ARG A C 1
ATOM 1480 O O . ARG A 1 211 ? 50.891 25.293 18.595 1.00 11.34 188 ARG A O 1
ATOM 1488 N N . VAL A 1 212 ? 49.704 23.765 19.734 1.00 10.02 189 VAL A N 1
ATOM 1489 C CA . VAL A 1 212 ? 50.202 22.642 18.944 1.00 9.19 189 VAL A CA 1
ATOM 1490 C C . VAL A 1 212 ? 49.784 22.681 17.471 1.00 9.99 189 VAL A C 1
ATOM 1491 O O . VAL A 1 212 ? 50.585 22.302 16.605 1.00 10.99 189 VAL A O 1
ATOM 1495 N N . VAL A 1 213 ? 48.554 23.117 17.167 1.00 10.79 190 VAL A N 1
ATOM 1496 C CA . VAL A 1 213 ? 48.065 23.058 15.775 1.00 11.96 190 VAL A CA 1
ATOM 1497 C C . VAL A 1 213 ? 48.849 24.050 14.911 1.00 11.25 190 VAL A C 1
ATOM 1498 O O . VAL A 1 213 ? 49.334 23.693 13.827 1.00 12.96 190 VAL A O 1
ATOM 1502 N N . SER A 1 214 ? 48.996 25.283 15.389 1.00 12.35 191 SER A N 1
ATOM 1503 C CA . SER A 1 214 ? 49.805 26.275 14.676 1.00 13.00 191 SER A CA 1
ATOM 1504 C C . SER A 1 214 ? 51.301 25.886 14.583 1.00 11.95 191 SER A C 1
ATOM 1505 O O . SER A 1 214 ? 51.906 26.005 13.507 1.00 11.86 191 SER A O 1
ATOM 1508 N N . ASN A 1 215 ? 51.901 25.404 15.674 1.00 10.53 192 ASN A N 1
ATOM 1509 C CA . ASN A 1 215 ? 53.311 24.956 15.633 1.00 11.16 192 ASN A CA 1
ATOM 1510 C C . ASN A 1 215 ? 53.530 23.861 14.575 1.00 10.18 192 ASN A C 1
ATOM 1511 O O . ASN A 1 215 ? 54.428 23.986 13.726 1.00 12.28 192 ASN A O 1
ATOM 1516 N N . PHE A 1 216 ? 52.721 22.798 14.620 1.00 9.08 193 PHE A N 1
ATOM 1517 C CA . PHE A 1 216 ? 52.907 21.663 13.708 1.00 9.72 193 PHE A CA 1
ATOM 1518 C C . PHE A 1 216 ? 52.667 22.051 12.247 1.00 10.33 193 PHE A C 1
ATOM 1519 O O . PHE A 1 216 ? 53.420 21.624 11.361 1.00 11.84 193 PHE A O 1
ATOM 1527 N N . ILE A 1 217 ? 51.622 22.834 11.979 1.00 10.34 194 ILE A N 1
ATOM 1528 C CA . ILE A 1 217 ? 51.354 23.267 10.599 1.00 10.72 194 ILE A CA 1
ATOM 1529 C C . ILE A 1 217 ? 52.540 24.093 10.050 1.00 11.12 194 ILE A C 1
ATOM 1530 O O . ILE A 1 217 ? 53.005 23.856 8.930 1.00 11.94 194 ILE A O 1
ATOM 1535 N N . LEU A 1 218 ? 53.033 25.055 10.824 1.00 11.53 195 LEU A N 1
ATOM 1536 C CA . LEU A 1 218 ? 54.150 25.900 10.359 1.00 11.32 195 LEU A CA 1
ATOM 1537 C C . LEU A 1 218 ? 55.486 25.148 10.213 1.00 12.75 195 LEU A C 1
ATOM 1538 O O . LEU A 1 218 ? 56.238 25.384 9.249 1.00 13.63 195 LEU A O 1
ATOM 1543 N N . GLN A 1 219 ? 55.773 24.225 11.135 1.00 12.46 196 GLN A N 1
ATOM 1544 C CA . GLN A 1 219 ? 56.980 23.382 11.027 1.00 12.77 196 GLN A CA 1
ATOM 1545 C C . GLN A 1 219 ? 56.919 22.520 9.753 1.00 12.85 196 GLN A C 1
ATOM 1546 O O . GLN A 1 219 ? 57.878 22.471 8.954 1.00 15.04 196 GLN A O 1
ATOM 1552 N N . ALA A 1 220 ? 55.782 21.860 9.544 1.00 12.94 197 ALA A N 1
ATOM 1553 C CA . ALA A 1 220 ? 55.574 21.036 8.353 1.00 13.21 197 ALA A CA 1
ATOM 1554 C C . ALA A 1 220 ? 55.694 21.833 7.059 1.00 14.02 197 ALA A C 1
ATOM 1555 O O . ALA A 1 220 ? 56.338 21.374 6.114 1.00 15.43 197 ALA A O 1
ATOM 1557 N N . LEU A 1 221 ? 55.071 23.012 7.005 1.00 14.33 198 LEU A N 1
ATOM 1558 C CA . LEU A 1 221 ? 55.125 23.862 5.794 1.00 15.08 198 LEU A CA 1
ATOM 1559 C C . LEU A 1 221 ? 56.561 24.281 5.430 1.00 17.93 198 LEU A C 1
ATOM 1560 O O . LEU A 1 221 ? 56.884 24.424 4.242 1.00 21.44 198 LEU A O 1
ATOM 1565 N N . GLN A 1 222 ? 57.419 24.453 6.436 1.00 16.51 199 GLN A N 1
ATOM 1566 C CA . GLN A 1 222 ? 58.801 24.927 6.225 1.00 18.65 199 GLN A CA 1
ATOM 1567 C C . GLN A 1 222 ? 59.868 23.822 6.181 1.00 19.06 199 GLN A C 1
ATOM 1568 O O . GLN A 1 222 ? 61.064 24.109 5.987 1.00 22.74 199 GLN A O 1
ATOM 1574 N N . GLY A 1 223 ? 59.451 22.566 6.337 1.00 18.13 200 GLY A N 1
ATOM 1575 C CA . GLY A 1 223 ? 60.386 21.429 6.338 1.00 17.78 200 GLY A CA 1
ATOM 1576 C C . GLY A 1 223 ? 61.244 21.288 7.589 1.00 19.21 200 GLY A C 1
ATOM 1577 O O . GLY A 1 223 ? 62.233 20.539 7.589 1.00 23.56 200 GLY A O 1
ATOM 1578 N N . GLU A 1 224 ? 60.859 21.991 8.655 1.00 18.30 201 GLU A N 1
ATOM 1579 C CA A GLU A 1 224 ? 61.566 21.946 9.932 0.50 19.60 201 GLU A CA 1
ATOM 1580 C CA B GLU A 1 224 ? 61.572 21.940 9.930 0.50 18.18 201 GLU A CA 1
ATOM 1581 C C . GLU A 1 224 ? 61.019 20.807 10.791 1.00 16.80 201 GLU A C 1
ATOM 1582 O O . GLU A 1 224 ? 59.882 20.356 10.580 1.00 15.45 201 GLU A O 1
ATOM 1593 N N . PRO A 1 225 ? 61.818 20.336 11.771 1.00 16.16 202 PRO A N 1
ATOM 1594 C CA . PRO A 1 225 ? 61.297 19.240 12.602 1.00 16.96 202 PRO A CA 1
ATOM 1595 C C . PRO A 1 225 ? 59.982 19.571 13.345 1.00 14.25 202 PRO A C 1
ATOM 1596 O O . PRO A 1 225 ? 59.832 20.680 13.869 1.00 13.66 202 PRO A O 1
ATOM 1600 N N . LEU A 1 226 ? 59.029 18.631 13.347 1.00 13.78 203 LEU A N 1
ATOM 1601 C CA . LEU A 1 226 ? 57.824 18.755 14.191 1.00 13.63 203 LEU A CA 1
ATOM 1602 C C . LEU A 1 226 ? 58.246 18.413 15.619 1.00 11.49 203 LEU A C 1
ATOM 1603 O O . LEU A 1 226 ? 58.785 17.329 15.865 1.00 14.55 203 LEU A O 1
ATOM 1608 N N . THR A 1 227 ? 58.027 19.350 16.538 1.00 12.09 204 THR A N 1
ATOM 1609 C CA . THR A 1 227 ? 58.551 19.236 17.901 1.00 11.23 204 THR A CA 1
ATOM 1610 C C . THR A 1 227 ? 57.497 18.643 18.857 1.00 9.68 204 THR A C 1
ATOM 1611 O O . THR A 1 227 ? 56.665 19.377 19.376 1.00 11.63 204 THR A O 1
ATOM 1615 N N . VAL A 1 228 ? 57.539 17.326 19.059 1.00 10.68 205 VAL A N 1
ATOM 1616 C CA . VAL A 1 228 ? 56.662 16.648 20.013 1.00 10.02 205 VAL A CA 1
ATOM 1617 C C . VAL A 1 228 ? 57.253 16.784 21.423 1.00 11.12 205 VAL A C 1
ATOM 1618 O O . VAL A 1 228 ? 58.438 16.499 21.638 1.00 13.34 205 VAL A O 1
ATOM 1622 N N . TYR A 1 229 ? 56.427 17.239 22.366 1.00 10.12 206 TYR A N 1
ATOM 1623 C CA . TYR A 1 229 ? 56.829 17.412 23.764 1.00 10.48 206 TYR A CA 1
ATOM 1624 C C . TYR A 1 229 ? 56.497 16.154 24.565 1.00 11.35 206 TYR A C 1
ATOM 1625 O O . TYR A 1 229 ? 55.317 15.861 24.838 1.00 15.10 206 TYR A O 1
ATOM 1634 N N . GLY A 1 230 ? 57.547 15.421 24.953 1.00 11.03 207 GLY A N 1
ATOM 1635 C CA . GLY A 1 230 ? 57.408 14.113 25.581 1.00 12.27 207 GLY A CA 1
ATOM 1636 C C . GLY A 1 230 ? 57.312 12.999 24.555 1.00 13.75 207 GLY A C 1
ATOM 1637 O O . GLY A 1 230 ? 57.839 13.121 23.448 1.00 14.65 207 GLY A O 1
ATOM 1638 N N . SER A 1 231 ? 56.647 11.907 24.922 1.00 13.90 208 SER A N 1
ATOM 1639 C CA . SER A 1 231 ? 56.518 10.748 24.028 1.00 14.61 208 SER A CA 1
ATOM 1640 C C . SER A 1 231 ? 55.469 10.921 22.918 1.00 13.00 208 SER A C 1
ATOM 1641 O O . SER A 1 231 ? 55.474 10.157 21.941 1.00 14.12 208 SER A O 1
ATOM 1644 N N . GLY A 1 232 ? 54.565 11.887 23.073 1.00 10.91 209 GLY A N 1
ATOM 1645 C CA . GLY A 1 232 ? 53.423 12.038 22.163 1.00 10.98 209 GLY A CA 1
ATOM 1646 C C . GLY A 1 232 ? 52.218 11.126 22.406 1.00 9.91 209 GLY A C 1
ATOM 1647 O O . GLY A 1 232 ? 51.265 11.159 21.622 1.00 10.95 209 GLY A O 1
ATOM 1648 N N . SER A 1 233 ? 52.235 10.337 23.491 1.00 9.06 210 SER A N 1
ATOM 1649 C CA . SER A 1 233 ? 51.096 9.487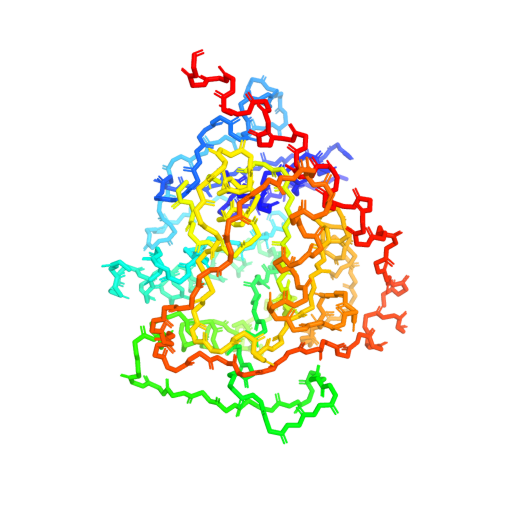 23.853 1.00 10.64 210 SER A CA 1
ATOM 1650 C C . SER A 1 233 ? 49.945 10.234 24.547 1.00 10.66 210 SER A C 1
ATOM 1651 O O . SER A 1 233 ? 48.841 9.696 24.675 1.00 11.08 210 SER A O 1
ATOM 1654 N N . GLN A 1 234 ? 50.184 11.461 25.005 1.00 9.89 211 GLN A N 1
ATOM 1655 C CA . GLN A 1 234 ? 49.113 12.282 25.588 1.00 9.95 211 GLN A CA 1
ATOM 1656 C C . GLN A 1 234 ? 48.032 12.601 24.532 1.00 8.33 211 GLN A C 1
ATOM 1657 O O . GLN A 1 234 ? 48.362 12.664 23.337 1.00 10.38 211 GLN A O 1
ATOM 1663 N N . THR A 1 235 ? 46.760 12.770 24.944 1.00 10.65 212 THR A N 1
ATOM 1664 C CA . THR A 1 235 ? 45.640 12.998 23.994 1.00 9.97 212 THR A CA 1
ATOM 1665 C C . THR A 1 235 ? 44.930 14.362 24.113 1.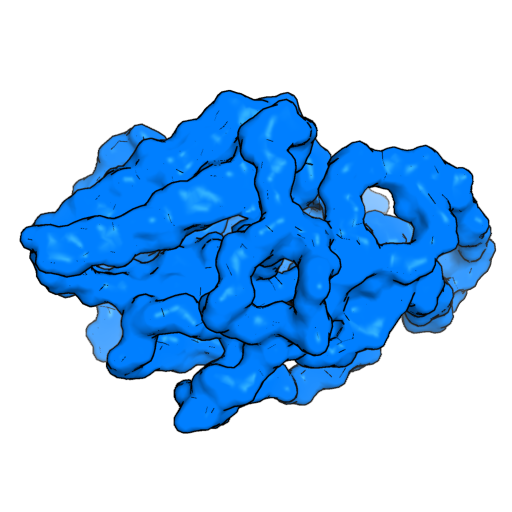00 9.49 212 THR A C 1
ATOM 1666 O O . THR A 1 235 ? 44.927 14.984 25.179 1.00 9.78 212 THR A O 1
ATOM 1670 N N . ARG A 1 236 ? 44.310 14.782 23.003 1.00 9.02 213 ARG A N 1
ATOM 1671 C CA . ARG A 1 236 ? 43.446 15.976 22.922 1.00 8.70 213 ARG A CA 1
ATOM 1672 C C . ARG A 1 236 ? 42.314 15.731 21.891 1.00 7.92 213 ARG A C 1
ATOM 1673 O O . ARG A 1 236 ? 42.425 14.832 21.062 1.00 10.17 213 ARG A O 1
ATOM 1681 N N . ALA A 1 237 ? 41.235 16.531 21.964 1.00 8.11 214 ALA A N 1
ATOM 1682 C CA . ALA A 1 237 ? 40.115 16.494 21.003 1.00 8.63 214 ALA A CA 1
ATOM 1683 C C . ALA A 1 237 ? 39.875 17.904 20.439 1.00 9.22 214 ALA A C 1
ATOM 1684 O O . ALA A 1 237 ? 39.565 18.834 21.198 1.00 11.21 214 ALA A O 1
ATOM 1686 N N . PHE A 1 238 ? 40.004 18.065 19.117 1.00 8.40 215 PHE A N 1
ATOM 1687 C CA . PHE A 1 238 ? 40.050 19.397 18.477 1.00 9.71 215 PHE A CA 1
ATOM 1688 C C . PHE A 1 238 ? 38.753 19.732 17.712 1.00 9.64 215 PHE A C 1
ATOM 1689 O O . PHE A 1 238 ? 38.154 18.878 17.029 1.00 11.44 215 PHE A O 1
ATOM 1697 N N . GLN A 1 239 ? 38.357 21.003 17.822 1.00 8.95 216 GLN A N 1
ATOM 1698 C CA . GLN A 1 239 ? 37.121 21.540 17.232 1.00 9.18 216 GLN A CA 1
ATOM 1699 C C . GLN A 1 239 ? 37.449 22.730 16.321 1.00 8.02 216 GLN A C 1
ATOM 1700 O O . GLN A 1 239 ? 38.305 23.559 16.664 1.00 9.58 216 GLN A O 1
ATOM 1706 N N . TYR A 1 240 ? 36.777 22.817 15.172 1.00 9.02 217 TYR A N 1
ATOM 1707 C CA . TYR A 1 240 ? 36.902 23.986 14.289 1.00 9.16 217 TYR A CA 1
ATOM 1708 C C . TYR A 1 240 ? 36.146 25.215 14.837 1.00 8.52 217 TYR A C 1
ATOM 1709 O O . TYR A 1 240 ? 35.048 25.091 15.403 1.00 9.38 217 TYR A O 1
ATOM 1718 N N . VAL A 1 241 ? 36.724 26.399 14.634 1.00 8.77 218 VAL A N 1
ATOM 1719 C CA . VAL A 1 241 ? 36.190 27.637 15.222 1.00 8.49 218 VAL A CA 1
ATOM 1720 C C . VAL A 1 241 ? 34.689 27.966 14.923 1.00 8.99 218 VAL A C 1
ATOM 1721 O O . VAL A 1 241 ? 33.986 28.471 15.807 1.00 9.81 218 VAL A O 1
ATOM 1725 N N . SER A 1 242 ? 34.183 27.668 13.722 1.00 9.73 219 SER A N 1
ATOM 1726 C CA . SER A 1 242 ? 32.778 27.998 13.412 1.00 10.48 219 SER A CA 1
ATOM 1727 C C . SER A 1 242 ? 31.790 27.214 14.293 1.00 10.71 219 SER A C 1
ATOM 1728 O O . SER A 1 242 ? 30.713 27.729 14.627 1.00 10.82 219 SER A O 1
ATOM 1731 N N . ASP A 1 243 ? 32.150 25.982 14.653 1.00 9.51 220 ASP A N 1
ATOM 1732 C CA . ASP A 1 243 ? 31.332 25.173 15.559 1.00 9.36 220 ASP A CA 1
ATOM 1733 C C . ASP A 1 243 ? 31.261 25.799 16.957 1.00 10.07 220 ASP A C 1
ATOM 1734 O O . ASP A 1 243 ? 30.169 25.878 17.551 1.00 9.75 220 ASP A O 1
ATOM 1739 N N . LEU A 1 244 ? 32.404 26.262 17.463 1.00 8.94 221 LEU A N 1
ATOM 1740 C CA . LEU A 1 244 ? 32.450 26.944 18.769 1.00 8.92 221 LEU A CA 1
ATOM 1741 C C . LEU A 1 244 ? 31.574 28.203 18.764 1.00 9.31 221 LEU A C 1
ATOM 1742 O O . LEU A 1 244 ? 30.792 28.421 19.692 1.00 9.49 221 LEU A O 1
ATOM 1747 N N . VAL A 1 245 ? 31.707 29.029 17.726 1.00 9.44 222 VAL A N 1
ATOM 1748 C CA . VAL A 1 245 ? 30.920 30.270 17.632 1.00 9.78 222 VAL A CA 1
ATOM 1749 C C . VAL A 1 245 ? 29.392 29.988 17.639 1.00 10.46 222 VAL A C 1
ATOM 1750 O O . VAL A 1 245 ? 28.646 30.666 18.354 1.00 10.07 222 VAL A O 1
ATOM 1754 N N . ASN A 1 246 ? 28.927 28.988 16.880 1.00 9.23 223 ASN A N 1
ATOM 1755 C CA . ASN A 1 246 ? 27.502 28.622 16.890 1.00 10.17 223 ASN A CA 1
ATOM 1756 C C . ASN A 1 246 ? 27.027 28.161 18.274 1.00 10.06 223 ASN A C 1
ATOM 1757 O O . ASN A 1 246 ? 25.910 28.488 18.712 1.00 11.00 223 ASN A O 1
ATOM 1762 N N . GLY A 1 247 ? 27.882 27.415 18.968 1.00 9.42 224 GLY A N 1
ATOM 1763 C CA . GLY A 1 247 ? 27.592 26.985 20.336 1.00 9.51 224 GLY A CA 1
ATOM 1764 C C . GLY A 1 247 ? 27.499 28.129 21.338 1.00 8.09 224 GLY A C 1
ATOM 1765 O O . GLY A 1 247 ? 26.616 28.125 22.212 1.00 9.03 224 GLY A O 1
ATOM 1766 N N . LEU A 1 248 ? 28.422 29.090 21.242 1.00 9.21 225 LEU A N 1
ATOM 1767 C CA . LEU A 1 248 ? 28.414 30.263 22.139 1.00 8.80 225 LEU A CA 1
ATOM 1768 C C . LEU A 1 248 ? 27.111 31.089 22.001 1.00 8.99 225 LEU A C 1
ATOM 1769 O O . LEU A 1 248 ? 26.508 31.485 23.012 1.00 9.05 225 LEU A O 1
ATOM 1774 N N . VAL A 1 249 ? 26.651 31.305 20.770 1.00 8.93 226 VAL A N 1
ATOM 1775 C CA . VAL A 1 249 ? 25.403 32.076 20.537 1.00 9.14 226 VAL A CA 1
ATOM 1776 C C . VAL A 1 249 ? 24.152 31.287 21.003 1.00 8.98 226 VAL A C 1
ATOM 1777 O O . VAL A 1 249 ? 23.228 31.857 21.608 1.00 10.83 226 VAL A O 1
ATOM 1781 N N . ALA A 1 250 ? 24.127 29.977 20.746 1.00 9.65 227 ALA A N 1
ATOM 1782 C CA . ALA A 1 250 ? 23.033 29.127 21.253 1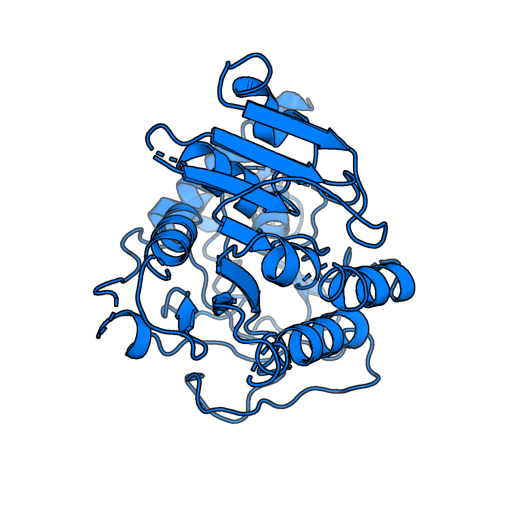.00 9.36 227 ALA A CA 1
ATOM 1783 C C . ALA A 1 250 ? 22.952 29.167 22.792 1.00 9.14 227 ALA A C 1
ATOM 1784 O O . ALA A 1 250 ? 21.846 29.284 23.367 1.00 11.23 227 ALA A O 1
ATOM 1786 N N . LEU A 1 251 ? 24.108 29.089 23.460 1.00 9.01 228 LEU A N 1
ATOM 1787 C CA . LEU A 1 251 ? 24.129 29.102 24.924 1.00 9.83 228 LEU A CA 1
ATOM 1788 C C . LEU A 1 251 ? 23.671 30.464 25.481 1.00 8.36 228 LEU A C 1
ATOM 1789 O O . LEU A 1 251 ? 22.838 30.525 26.385 1.00 9.58 228 LEU A O 1
ATOM 1802 N N . ASN A 1 253 ? 21.644 32.633 24.299 1.00 10.61 230 ASN A N 1
ATOM 1803 C CA . ASN A 1 253 ? 20.214 32.883 24.087 1.00 11.73 230 ASN A CA 1
ATOM 1804 C C . ASN A 1 253 ? 19.261 31.785 24.604 1.00 11.77 230 ASN A C 1
ATOM 1805 O O . ASN A 1 253 ? 18.031 31.876 24.438 1.00 17.97 230 ASN A O 1
ATOM 1810 N N . SER A 1 254 ? 19.825 30.800 25.295 1.00 12.01 231 SER A N 1
ATOM 1811 C CA . SER A 1 254 ? 19.080 29.752 25.994 1.00 12.21 231 SER A CA 1
ATOM 1812 C C . SER A 1 254 ? 18.688 30.194 27.391 1.00 12.40 231 SER A C 1
ATOM 1813 O O . SER A 1 254 ? 19.075 31.272 27.830 1.00 12.41 231 SER A O 1
ATOM 1816 N N . ASN A 1 255 ? 17.941 29.335 28.088 1.00 12.17 232 ASN A N 1
ATOM 1817 C CA . ASN A 1 255 ? 17.628 29.529 29.510 1.00 13.23 232 ASN A CA 1
ATOM 1818 C C . ASN A 1 255 ? 18.462 28.619 30.448 1.00 13.52 232 ASN A C 1
ATOM 1819 O O . ASN A 1 255 ? 18.080 28.392 31.597 1.00 15.92 232 ASN A O 1
ATOM 1824 N N . VAL A 1 256 ? 19.613 28.140 29.966 1.00 12.20 233 VAL A N 1
ATOM 1825 C CA . VAL A 1 256 ? 20.497 27.244 30.745 1.00 11.99 233 VAL A CA 1
ATOM 1826 C C . VAL A 1 256 ? 21.651 28.015 31.416 1.00 10.94 233 VAL A C 1
ATOM 1827 O O . VAL A 1 256 ? 22.552 28.506 30.728 1.00 11.73 233 VAL A O 1
ATOM 1831 N N . SER A 1 257 ? 21.636 28.117 32.749 1.00 11.56 234 SER A N 1
ATOM 1832 C CA . SER A 1 257 ? 22.682 28.885 33.472 1.00 12.64 234 SER A CA 1
ATOM 1833 C C . SER A 1 257 ? 23.857 28.066 34.040 1.00 10.64 234 SER A C 1
ATOM 1834 O O . SER A 1 257 ? 24.930 28.634 34.323 1.00 12.53 234 SER A O 1
ATOM 1837 N N . SER A 1 258 ? 23.671 26.753 34.207 1.00 10.84 235 SER A N 1
ATOM 1838 C CA . SER A 1 258 ? 24.740 25.861 34.704 1.00 10.44 235 SER A CA 1
ATOM 1839 C C . SER A 1 258 ? 25.781 25.586 33.581 1.00 8.40 235 SER A C 1
ATOM 1840 O O . SER A 1 258 ? 25.477 25.796 32.410 1.00 8.78 235 SER A O 1
ATOM 1843 N N . PRO A 1 259 ? 27.038 25.170 33.925 1.00 8.68 236 PRO A N 1
ATOM 1844 C CA . PRO A 1 259 ? 28.052 25.051 32.866 1.00 9.18 236 PRO A CA 1
ATOM 1845 C C . PRO A 1 259 ? 27.702 24.051 31.755 1.00 7.75 236 PRO A C 1
ATOM 1846 O O . PRO A 1 259 ? 27.101 22.993 32.007 1.00 8.79 236 PRO A O 1
ATOM 1850 N N . VAL A 1 260 ? 28.124 24.376 30.534 1.00 7.42 237 VAL A N 1
ATOM 1851 C CA . VAL A 1 260 ? 27.913 23.527 29.352 1.00 8.45 237 VAL A CA 1
ATOM 1852 C C . VAL A 1 260 ? 29.265 23.364 28.606 1.00 7.01 237 VAL A C 1
ATOM 1853 O O . VAL A 1 260 ? 29.870 24.359 28.194 1.00 8.01 237 VAL A O 1
ATOM 1857 N N . ASN A 1 261 ? 29.713 22.114 28.433 1.00 7.26 238 ASN A N 1
ATOM 1858 C CA . ASN A 1 261 ? 30.892 21.799 27.598 1.00 6.65 238 ASN A CA 1
ATOM 1859 C C . ASN A 1 261 ? 30.603 22.077 26.120 1.00 7.36 238 ASN A C 1
ATOM 1860 O O . ASN A 1 261 ? 29.559 21.641 25.596 1.00 8.44 238 ASN A O 1
ATOM 1865 N N . LEU A 1 262 ? 31.491 22.836 25.470 1.00 7.66 239 LEU A N 1
ATOM 1866 C CA . LEU A 1 262 ? 31.464 23.041 24.011 1.00 7.74 239 LEU A CA 1
ATOM 1867 C C . LEU A 1 262 ? 32.792 22.524 23.426 1.00 8.22 239 LEU A C 1
ATOM 1868 O O . LEU A 1 262 ? 33.877 23.102 23.639 1.00 9.08 239 LEU A O 1
ATOM 1873 N N . GLY A 1 263 ? 32.706 21.388 22.741 1.00 9.14 240 GLY A N 1
ATOM 1874 C CA . GLY A 1 263 ? 33.874 20.775 22.139 1.00 9.66 240 GLY A CA 1
ATOM 1875 C C . GLY A 1 263 ? 33.477 19.681 21.162 1.00 8.50 240 GLY A C 1
ATOM 1876 O O . GLY A 1 263 ? 32.289 19.328 21.039 1.00 10.12 240 GLY A O 1
ATOM 1877 N N . ASN A 1 264 ? 34.470 19.182 20.431 1.00 9.79 241 ASN A N 1
ATOM 1878 C CA . ASN A 1 264 ? 34.301 18.046 19.528 1.00 10.46 241 ASN A CA 1
ATOM 1879 C C . ASN A 1 264 ? 34.762 16.758 20.220 1.00 11.46 241 ASN A C 1
ATOM 1880 O O . ASN A 1 264 ? 35.895 16.685 20.690 1.00 14.15 241 ASN A O 1
ATOM 1885 N N . PRO A 1 265 ? 33.875 15.755 20.326 1.00 11.47 242 PRO A N 1
ATOM 1886 C CA . PRO A 1 265 ? 34.283 14.544 21.063 1.00 11.98 242 PRO A CA 1
ATOM 1887 C C . PRO A 1 265 ? 35.351 13.614 20.414 1.00 11.98 242 PRO A C 1
ATOM 1888 O O . PRO A 1 265 ? 35.744 12.632 21.041 1.00 15.35 242 PRO A O 1
ATOM 1892 N N . GLU A 1 266 ? 35.825 13.903 19.203 1.00 12.88 243 GLU A N 1
ATOM 1893 C CA . GLU A 1 266 ? 36.821 13.052 18.517 1.00 12.70 243 GLU A CA 1
ATOM 1894 C C . GLU A 1 266 ? 38.255 13.197 19.111 1.00 11.97 243 GLU A C 1
ATOM 1895 O O . GLU A 1 266 ? 38.948 14.179 18.852 1.00 16.08 243 GLU A O 1
ATOM 1901 N N . GLU A 1 267 ? 38.676 12.211 19.897 1.00 12.79 244 GLU A N 1
ATOM 1902 C CA . GLU A 1 267 ? 39.972 12.225 20.624 1.00 10.47 244 GLU A CA 1
ATOM 1903 C C . GLU A 1 267 ? 41.108 11.481 19.876 1.00 11.00 244 GLU A C 1
ATOM 1904 O O . GLU A 1 267 ? 40.879 10.379 19.367 1.00 15.20 244 GLU A O 1
ATOM 1910 N N . HIS A 1 268 ? 42.326 12.057 19.822 1.00 10.00 245 HIS A N 1
ATOM 1911 C CA . HIS A 1 268 ? 43.530 11.374 19.264 1.00 11.06 245 HIS A CA 1
ATOM 1912 C C . HIS A 1 268 ? 44.810 11.696 20.083 1.00 9.07 245 HIS A C 1
ATOM 1913 O O . HIS A 1 268 ? 44.849 12.691 20.825 1.00 11.12 245 HIS A O 1
ATOM 1920 N N . THR A 1 269 ? 45.872 10.889 19.928 1.00 9.38 246 THR A N 1
ATOM 1921 C CA . THR A 1 269 ? 47.181 11.218 20.548 1.00 9.51 246 THR A CA 1
ATOM 1922 C C . THR A 1 269 ? 47.884 12.356 19.799 1.00 10.38 246 THR A C 1
ATOM 1923 O O . THR A 1 269 ? 47.622 12.584 18.623 1.00 10.14 246 THR A O 1
ATOM 1927 N N . ILE A 1 270 ? 48.782 13.062 20.492 1.00 9.19 247 ILE A N 1
ATOM 1928 C CA . ILE A 1 270 ? 49.562 14.134 19.876 1.00 9.61 247 ILE A CA 1
ATOM 1929 C C . ILE A 1 270 ? 50.507 13.596 18.774 1.00 8.76 247 ILE A C 1
ATOM 1930 O O . ILE A 1 270 ? 50.701 14.260 17.752 1.00 10.08 247 ILE A O 1
ATOM 1935 N N . LEU A 1 271 ? 51.057 12.388 18.937 1.00 9.58 248 LEU A N 1
ATOM 1936 C CA . LEU A 1 271 ? 51.848 11.778 17.851 1.00 10.45 248 LEU A CA 1
ATOM 1937 C C . LEU A 1 271 ? 50.960 11.514 16.616 1.00 11.03 248 LEU A C 1
ATOM 1938 O O . LEU A 1 271 ? 51.391 11.797 15.489 1.00 12.01 248 LEU A O 1
ATOM 1943 N N . GLU A 1 272 ? 49.732 11.014 16.816 1.00 11.51 249 GLU A N 1
ATOM 1944 C CA . GLU A 1 272 ? 48.773 10.825 15.696 1.00 11.60 249 GLU A CA 1
ATOM 1945 C C . GLU A 1 272 ? 48.451 12.146 14.987 1.00 13.30 249 GLU A C 1
ATOM 1946 O O . GLU A 1 272 ? 48.330 12.195 13.753 1.00 12.99 249 GLU A O 1
ATOM 1952 N N . PHE A 1 273 ? 48.282 13.210 15.771 1.00 11.51 250 PHE A N 1
ATOM 1953 C CA A PHE A 1 273 ? 48.022 14.541 15.209 0.80 12.11 250 PHE A CA 1
ATOM 1954 C CA B PHE A 1 273 ? 48.040 14.530 15.227 0.20 11.59 250 PHE A CA 1
ATOM 1955 C C . PHE A 1 273 ? 49.224 15.025 14.375 1.00 10.30 250 PHE A C 1
ATOM 1956 O O . PHE A 1 273 ? 49.032 15.590 13.295 1.00 12.75 250 PHE A O 1
ATOM 1971 N N . ALA A 1 274 ? 50.457 14.815 14.861 1.00 11.75 251 ALA A N 1
ATOM 1972 C CA . ALA A 1 274 ? 51.676 15.179 14.098 1.00 12.43 251 ALA A CA 1
ATOM 1973 C C . ALA A 1 274 ? 51.747 14.442 12.761 1.00 11.58 251 ALA A C 1
ATOM 1974 O O . ALA A 1 274 ? 52.051 15.038 11.727 1.00 12.22 251 ALA A O 1
ATOM 1976 N N . GLN A 1 275 ? 51.481 13.142 12.799 1.00 11.78 252 GLN A N 1
ATOM 1977 C CA . GLN A 1 275 ? 51.455 12.310 11.594 1.00 13.80 252 GLN A CA 1
ATOM 1978 C C . GLN A 1 275 ? 50.376 12.780 10.600 1.00 14.87 252 GLN A C 1
ATOM 1979 O O . GLN A 1 275 ? 50.642 12.854 9.391 1.00 15.05 252 GLN A O 1
ATOM 1985 N N . LEU A 1 276 ? 49.188 13.133 11.100 1.00 12.31 253 LEU A N 1
ATOM 1986 C CA . LEU A 1 276 ? 48.077 13.606 10.250 1.00 13.75 253 LEU A CA 1
ATOM 1987 C C . LEU A 1 276 ? 48.410 14.944 9.577 1.00 13.41 253 LEU A C 1
ATOM 1988 O O . LEU A 1 276 ? 48.173 15.096 8.370 1.00 14.82 253 LEU A O 1
ATOM 1993 N N . ILE A 1 277 ? 48.950 15.906 10.338 1.00 13.06 254 ILE A N 1
ATOM 1994 C CA A ILE A 1 277 ? 49.342 17.220 9.807 0.50 12.74 254 ILE A CA 1
ATOM 1995 C CA B ILE A 1 277 ? 49.285 17.209 9.770 0.50 12.10 254 ILE A CA 1
ATOM 1996 C C . ILE A 1 277 ? 50.423 17.073 8.737 1.00 13.55 254 ILE A C 1
ATOM 1997 O O . ILE A 1 277 ? 50.335 17.670 7.658 1.00 16.02 254 ILE A O 1
ATOM 2006 N N . LYS A 1 278 ? 51.448 16.267 9.036 1.00 14.69 255 LYS A N 1
ATOM 2007 C CA . LYS A 1 278 ? 52.519 15.978 8.059 1.00 17.17 255 LYS A CA 1
ATOM 2008 C C . LYS A 1 278 ? 51.933 15.444 6.742 1.00 18.38 255 LYS A C 1
ATOM 2009 O O . LYS A 1 278 ? 52.349 15.871 5.657 1.00 20.59 255 LYS A O 1
ATOM 2015 N N . ASN A 1 279 ? 50.957 14.533 6.848 1.00 17.88 256 ASN A N 1
ATOM 2016 C CA . ASN A 1 279 ? 50.267 13.960 5.681 1.00 19.59 256 ASN A CA 1
ATOM 2017 C C . ASN A 1 279 ? 49.419 14.980 4.894 1.00 18.41 256 ASN A C 1
ATOM 2018 O O . ASN A 1 279 ? 49.497 15.029 3.664 1.00 21.62 256 ASN A O 1
ATOM 2023 N N . LEU A 1 280 ? 48.635 15.798 5.597 1.00 16.98 257 LEU A N 1
ATOM 2024 C CA . LEU A 1 280 ? 47.747 16.779 4.947 1.00 17.87 257 LEU A CA 1
ATOM 2025 C C . LEU A 1 280 ? 48.522 17.916 4.276 1.00 17.80 257 LEU A C 1
ATOM 2026 O O . LEU A 1 280 ? 48.088 18.451 3.250 1.00 20.65 257 LEU A O 1
ATOM 2031 N N . VAL A 1 281 ? 49.659 18.288 4.861 1.00 19.08 258 VAL A N 1
ATOM 2032 C CA . VAL A 1 281 ? 50.547 19.305 4.272 1.00 20.50 258 VAL A CA 1
ATOM 2033 C C . VAL A 1 281 ? 51.384 18.739 3.115 1.00 22.40 258 VAL A C 1
ATOM 2034 O O . VAL A 1 281 ? 51.722 19.472 2.176 1.00 27.87 258 VAL A O 1
ATOM 2038 N N . GLY A 1 282 ? 51.717 17.451 3.189 1.00 24.11 259 GLY A N 1
ATOM 2039 C CA . GLY A 1 282 ? 52.572 16.786 2.197 1.00 24.71 259 GLY A CA 1
ATOM 2040 C C . GLY A 1 282 ? 54.053 17.051 2.431 1.00 25.62 259 GLY A C 1
ATOM 2041 O O . GLY A 1 282 ? 54.804 17.279 1.480 1.00 30.36 259 GLY A O 1
ATOM 2042 N N . SER A 1 283 ? 54.472 16.976 3.696 1.00 23.11 260 SER A N 1
ATOM 2043 C CA . SER A 1 283 ? 55.784 17.458 4.153 1.00 20.35 260 SER A CA 1
ATOM 2044 C C . SER A 1 283 ? 56.798 16.336 4.401 1.00 20.93 260 SER A C 1
ATOM 2045 O O . SER A 1 283 ? 56.429 15.233 4.792 1.00 23.87 260 SER A O 1
ATOM 2048 N N . GLY A 1 284 ? 58.080 16.644 4.205 1.00 22.94 261 GLY A N 1
ATOM 2049 C CA . GLY A 1 284 ? 59.172 15.722 4.531 1.00 23.42 261 GLY A CA 1
ATOM 2050 C C . GLY A 1 284 ? 59.836 15.978 5.880 1.00 25.35 261 GLY A C 1
ATOM 2051 O O . GLY A 1 284 ? 60.905 15.430 6.167 1.00 23.61 261 GLY A O 1
ATOM 2052 N N . SER A 1 285 ? 59.204 16.802 6.715 1.00 21.08 262 SER A N 1
ATOM 2053 C CA . SER A 1 285 ? 59.707 17.096 8.054 1.00 19.09 262 SER A CA 1
ATOM 2054 C C . SER A 1 285 ? 59.923 15.849 8.910 1.00 19.09 262 SER A C 1
ATOM 2055 O O . SER A 1 285 ? 59.110 14.915 8.895 1.00 20.42 262 SER A O 1
ATOM 2058 N N . GLU A 1 286 ? 61.021 15.854 9.661 1.00 18.58 263 GLU A N 1
ATOM 2059 C CA . GLU A 1 286 ? 61.264 14.859 10.700 1.00 20.29 263 GLU A CA 1
ATOM 2060 C C . GLU A 1 286 ? 60.349 15.135 11.905 1.00 17.84 263 GLU A C 1
ATOM 2061 O O . GLU A 1 286 ? 59.986 16.283 12.163 1.00 22.26 263 GLU A O 1
ATOM 2067 N N . ILE A 1 287 ? 59.964 14.081 12.616 1.00 14.92 264 ILE A N 1
ATOM 2068 C CA . ILE A 1 287 ? 59.276 14.214 13.897 1.00 16.25 264 ILE A CA 1
ATOM 2069 C C . ILE A 1 287 ? 60.339 13.975 14.974 1.00 15.99 264 ILE A C 1
ATOM 2070 O O . ILE A 1 287 ? 60.997 12.926 14.986 1.00 19.72 264 ILE A O 1
ATOM 2075 N N . GLN A 1 288 ? 60.517 14.963 15.853 1.00 15.61 265 GLN A N 1
ATOM 2076 C CA . GLN A 1 288 ? 61.494 14.892 16.939 1.00 19.34 265 GLN A CA 1
ATOM 2077 C C . GLN A 1 288 ? 60.804 14.930 18.305 1.00 16.08 265 GLN A C 1
ATOM 2078 O O . GLN A 1 288 ? 59.717 15.504 18.452 1.00 16.39 265 GLN A O 1
ATOM 2084 N N . PHE A 1 289 ? 61.454 14.321 19.291 1.00 14.78 266 PHE A N 1
ATOM 2085 C CA . PHE A 1 289 ? 60.902 14.161 20.630 1.00 14.05 266 PHE A CA 1
ATOM 2086 C C . PHE A 1 289 ? 61.769 14.927 21.621 1.00 15.15 266 PHE A C 1
ATOM 2087 O O . PHE A 1 289 ? 62.956 14.607 21.825 1.00 19.70 266 PHE A O 1
ATOM 2095 N N . LEU A 1 290 ? 61.167 15.955 22.207 1.00 14.72 267 LEU A N 1
ATOM 2096 C CA . LEU A 1 290 ? 61.812 16.846 23.156 1.00 13.14 267 LEU A CA 1
ATOM 2097 C C . LEU A 1 290 ? 61.285 16.574 24.568 1.00 12.77 267 LEU A C 1
ATOM 2098 O O . LEU A 1 290 ? 60.506 15.635 24.780 1.00 13.30 267 LEU A O 1
ATOM 2103 N N . SER A 1 291 ? 61.721 17.385 25.534 1.00 14.38 268 SER A N 1
ATOM 2104 C CA A SER A 1 291 ? 61.278 17.262 26.921 0.80 14.17 268 SER A CA 1
ATOM 2105 C CA B SER A 1 291 ? 61.279 17.240 26.918 0.20 13.15 268 SER A CA 1
ATOM 2106 C C . SER A 1 291 ? 59.760 17.404 27.066 1.00 13.34 268 SER A C 1
ATOM 2107 O O . SER A 1 291 ? 59.132 18.141 26.315 1.00 13.53 268 SER A O 1
ATOM 2112 N N . GLU A 1 292 ? 59.184 16.709 28.054 1.00 15.53 269 GLU A N 1
ATOM 2113 C CA . GLU A 1 292 ? 57.769 16.884 28.413 1.00 16.69 269 GLU A CA 1
ATOM 2114 C C . GLU A 1 292 ? 57.528 18.300 28.937 1.00 15.47 269 GLU A C 1
ATOM 2115 O O . GLU A 1 292 ? 58.439 18.928 29.500 1.00 19.46 269 GLU A O 1
ATOM 2121 N N . ALA A 1 293 ? 56.301 18.793 28.758 1.00 16.57 270 ALA A N 1
ATOM 2122 C CA . ALA A 1 293 ? 55.844 20.023 29.411 1.00 16.66 270 ALA A CA 1
ATOM 2123 C C . ALA A 1 293 ? 55.479 19.735 30.876 1.00 16.87 270 ALA A C 1
ATOM 2124 O O . ALA A 1 293 ? 54.838 18.731 31.167 1.00 15.67 270 ALA A O 1
ATOM 2126 N N . GLN A 1 294 ? 55.873 20.615 31.798 1.00 18.58 271 GLN A N 1
ATOM 2127 C CA . GLN A 1 294 ? 55.604 20.391 33.231 1.00 15.59 271 GLN A CA 1
ATOM 2128 C C . GLN A 1 294 ? 54.094 20.447 33.525 1.00 13.07 271 GLN A C 1
ATOM 2129 O O . GLN A 1 294 ? 53.403 21.385 33.093 1.00 15.54 271 GLN A O 1
ATOM 2135 N N . ASP A 1 295 ? 53.597 19.443 34.250 1.00 13.42 272 ASP A N 1
ATOM 2136 C CA . ASP A 1 295 ? 52.168 19.332 34.622 1.00 11.87 272 ASP A CA 1
ATOM 2137 C C . ASP A 1 295 ? 51.185 19.243 33.431 1.00 11.65 272 ASP A C 1
ATOM 2138 O O . ASP A 1 295 ? 49.992 19.559 33.565 1.00 14.37 272 ASP A O 1
ATOM 2143 N N . ASP A 1 296 ? 51.669 18.783 32.283 1.00 12.29 273 ASP A N 1
ATOM 2144 C CA . ASP A 1 296 ? 50.835 18.661 31.077 1.00 12.75 273 ASP A CA 1
ATOM 2145 C C . ASP A 1 296 ? 49.683 17.648 31.286 1.00 10.96 273 ASP A C 1
ATOM 2146 O O . ASP A 1 296 ? 49.949 16.498 31.601 1.00 13.12 273 ASP A O 1
ATOM 2151 N N . PRO A 1 297 ? 48.398 18.058 31.102 1.00 9.87 274 PRO A N 1
ATOM 2152 C CA . PRO A 1 297 ? 47.319 17.045 31.122 1.00 9.43 274 PRO A CA 1
ATOM 2153 C C . PRO A 1 297 ? 47.578 15.890 30.144 1.00 9.36 274 PRO A C 1
ATOM 2154 O O . PRO A 1 297 ? 47.963 16.127 29.007 1.00 10.67 274 PRO A O 1
ATOM 2158 N N . GLN A 1 298 ? 47.345 14.655 30.590 1.00 9.61 275 GLN A N 1
ATOM 2159 C CA . GLN A 1 298 ? 47.693 13.481 29.801 1.00 10.42 275 GLN A CA 1
ATOM 2160 C C . GLN A 1 298 ? 46.578 12.988 28.870 1.00 9.29 275 GLN A C 1
ATOM 2161 O O . GLN A 1 298 ? 46.856 12.225 27.946 1.00 11.50 275 GLN A O 1
ATOM 2167 N N . LYS A 1 299 ? 45.327 13.396 29.112 1.00 10.51 276 LYS A N 1
ATOM 2168 C CA . LYS A 1 299 ? 44.204 13.069 28.224 1.00 11.02 276 LYS A CA 1
ATOM 2169 C C . LYS A 1 299 ? 43.067 14.086 28.335 1.00 10.06 276 LYS A C 1
ATOM 2170 O O . LYS A 1 299 ? 42.938 14.786 29.349 1.00 9.97 276 LYS A O 1
ATOM 2176 N N . ARG A 1 300 ? 42.220 14.122 27.305 1.00 9.13 277 ARG A N 1
ATOM 2177 C CA . ARG A 1 300 ? 41.093 15.053 27.227 1.00 8.62 277 ARG A CA 1
ATOM 2178 C C . ARG A 1 300 ? 40.067 14.630 26.162 1.00 9.24 277 ARG A C 1
ATOM 2179 O O . ARG A 1 300 ? 40.443 14.412 25.002 1.00 10.02 277 ARG A O 1
ATOM 2187 N N . LYS A 1 301 ? 38.783 14.533 26.554 1.00 8.34 278 LYS A N 1
ATOM 2188 C CA . LYS A 1 301 ? 37.658 14.190 25.648 1.00 7.42 278 LYS A CA 1
ATOM 2189 C C . LYS A 1 301 ? 36.336 14.731 26.244 1.00 7.06 278 LYS A C 1
ATOM 2190 O O . LYS A 1 301 ? 35.926 14.280 27.311 1.00 8.80 278 LYS A O 1
ATOM 2196 N N . PRO A 1 302 ? 35.689 15.713 25.583 1.00 7.85 279 PRO A N 1
ATOM 2197 C CA . PRO A 1 302 ? 34.433 16.240 26.159 1.00 8.96 279 PRO A CA 1
ATOM 2198 C C . PRO A 1 302 ? 33.216 15.291 26.041 1.00 9.41 279 PRO A C 1
ATOM 2199 O O . PRO A 1 302 ? 33.043 14.636 25.007 1.00 10.75 279 PRO A O 1
ATOM 2203 N N . ASP A 1 303 ? 32.395 15.231 27.094 1.00 8.99 280 ASP A N 1
ATOM 2204 C CA . ASP A 1 303 ? 31.006 14.734 26.996 1.00 8.65 280 ASP A CA 1
ATOM 2205 C C . ASP A 1 303 ? 30.077 15.908 26.654 1.00 8.41 280 ASP A C 1
ATOM 2206 O O . ASP A 1 303 ? 29.966 16.839 27.445 1.00 10.04 280 ASP A O 1
ATOM 2211 N N . ILE A 1 304 ? 29.449 15.874 25.473 1.00 8.59 281 ILE A N 1
ATOM 2212 C CA . ILE A 1 304 ? 28.556 16.963 25.038 1.00 8.72 281 ILE A CA 1
ATOM 2213 C C . ILE A 1 304 ? 27.051 16.587 25.002 1.00 9.17 281 ILE A C 1
ATOM 2214 O O . ILE A 1 304 ? 26.242 17.253 24.340 1.00 10.59 281 ILE A O 1
ATOM 2219 N N . LYS A 1 305 ? 26.648 15.559 25.751 1.00 9.82 282 LYS A N 1
ATOM 2220 C CA . LYS A 1 305 ? 25.209 15.233 25.875 1.00 11.51 282 LYS A CA 1
ATOM 2221 C C . LYS A 1 305 ? 24.340 16.427 26.340 1.00 9.81 282 LYS A C 1
ATOM 2222 O O . LYS A 1 305 ? 23.205 16.638 25.841 1.00 10.45 282 LYS A O 1
ATOM 2228 N N . LYS A 1 306 ? 24.846 17.195 27.306 1.00 9.21 283 LYS A N 1
ATOM 2229 C CA . LYS A 1 306 ? 24.083 18.339 27.825 1.00 8.96 283 LYS A CA 1
ATOM 2230 C C . LYS A 1 306 ? 23.801 19.396 26.738 1.00 9.02 283 LYS A C 1
ATOM 2231 O O . LYS A 1 306 ? 22.655 19.865 26.585 1.00 10.26 283 LYS A O 1
ATOM 2237 N N . ALA A 1 307 ? 24.816 19.756 25.968 1.00 8.26 284 ALA A N 1
ATOM 2238 C CA . ALA A 1 307 ? 24.631 20.723 24.875 1.00 9.02 284 ALA A CA 1
ATOM 2239 C C . ALA A 1 307 ? 23.639 20.193 23.812 1.00 9.27 284 ALA A C 1
ATOM 2240 O O . ALA A 1 307 ? 22.791 20.929 23.293 1.00 10.88 284 ALA A O 1
ATOM 2242 N N . LYS A 1 308 ? 23.749 18.903 23.505 1.00 9.41 285 LYS A N 1
ATOM 2243 C CA . LYS A 1 308 ? 22.834 18.270 22.530 1.00 11.51 285 LYS A CA 1
ATOM 2244 C C . LYS A 1 308 ? 21.360 18.312 22.978 1.00 11.73 285 LYS A C 1
ATOM 2245 O O . LYS A 1 308 ? 20.464 18.693 22.205 1.00 16.28 285 LYS A O 1
ATOM 2251 N N . LEU A 1 309 ? 21.108 17.949 24.233 1.00 10.58 286 LEU A N 1
ATOM 2252 C CA . LEU A 1 309 ? 19.733 17.838 24.736 1.00 12.01 286 LEU A CA 1
ATOM 2253 C C . LEU A 1 309 ? 19.086 19.170 25.124 1.00 12.86 286 LEU A C 1
ATOM 2254 O O . LEU A 1 309 ? 17.865 19.325 24.963 1.00 15.01 286 LEU A O 1
ATOM 2272 N N . LEU A 1 311 ? 20.310 22.461 24.147 1.00 12.22 288 LEU A N 1
ATOM 2273 C CA . LEU A 1 311 ? 20.469 23.486 23.102 1.00 12.93 288 LEU A CA 1
ATOM 2274 C C . LEU A 1 311 ? 20.130 22.982 21.697 1.00 14.40 288 LEU A C 1
ATOM 2275 O O . LEU A 1 311 ? 19.922 23.788 20.790 1.00 18.24 288 LEU A O 1
ATOM 2280 N N . GLY A 1 312 ? 20.094 21.668 21.505 1.00 12.97 289 GLY A N 1
ATOM 2281 C CA . GLY A 1 312 ? 20.008 21.103 20.156 1.00 13.40 289 GLY A CA 1
ATOM 2282 C C . GLY A 1 312 ? 21.264 21.313 19.313 1.00 14.74 289 GLY A C 1
ATOM 2283 O O . GLY A 1 312 ? 21.191 21.271 18.081 1.00 16.86 289 GLY A O 1
ATOM 2284 N N . TRP A 1 313 ? 22.415 21.519 19.969 1.00 12.22 290 TRP A N 1
ATOM 2285 C CA . TRP A 1 313 ? 23.700 21.824 19.291 1.00 12.64 290 TRP A CA 1
ATOM 2286 C C . TRP A 1 313 ? 24.644 20.619 19.222 1.00 12.95 290 TRP A C 1
ATOM 2287 O O . TRP A 1 313 ? 24.749 19.847 20.183 1.00 14.30 290 TRP A O 1
ATOM 2298 N N . GLU A 1 314 ? 25.341 20.486 18.093 1.00 12.93 291 GLU A N 1
ATOM 2299 C CA . GLU A 1 314 ? 26.542 19.636 17.997 1.00 15.16 291 GLU A CA 1
ATOM 2300 C C . GLU A 1 314 ? 27.486 20.176 16.914 1.00 13.60 291 GLU A C 1
ATOM 2301 O O . GLU A 1 314 ? 27.044 20.915 16.032 1.00 14.89 291 GLU A O 1
ATOM 2307 N N . PRO A 1 315 ? 28.791 19.820 16.978 1.00 12.22 292 PRO A N 1
ATOM 2308 C CA . PRO A 1 315 ? 29.708 20.216 15.907 1.00 11.59 292 PRO A CA 1
ATOM 2309 C C . PRO A 1 315 ? 29.375 19.527 14.587 1.00 13.16 292 PRO A C 1
ATOM 2310 O O . PRO A 1 315 ? 29.022 18.343 14.583 1.00 16.24 292 PRO A O 1
ATOM 2314 N N . VAL A 1 316 ? 29.499 20.260 13.480 1.00 11.73 293 VAL A N 1
ATOM 2315 C CA . VAL A 1 316 ? 29.203 19.724 12.147 1.00 14.82 293 VAL A CA 1
ATOM 2316 C C . VAL A 1 316 ? 30.397 19.743 11.162 1.00 15.67 293 VAL A C 1
ATOM 2317 O O . VAL A 1 316 ? 30.281 19.188 10.069 1.00 17.12 293 VAL A O 1
ATOM 2321 N N . VAL A 1 317 ? 31.531 20.357 11.529 1.00 12.94 294 VAL A N 1
ATOM 2322 C CA . VAL A 1 317 ? 32.718 20.414 10.649 1.00 12.70 294 VAL A CA 1
ATOM 2323 C C . VAL A 1 317 ? 33.702 19.260 10.946 1.00 13.58 294 VAL A C 1
ATOM 2324 O O . VAL A 1 317 ? 34.298 19.214 12.029 1.00 14.33 294 VAL A O 1
ATOM 2328 N N . PRO A 1 318 ? 33.895 18.337 9.983 1.00 13.92 295 PRO A N 1
ATOM 2329 C CA . PRO A 1 318 ? 34.871 17.251 10.197 1.00 15.70 295 PRO A CA 1
ATOM 2330 C C . PRO A 1 318 ? 36.327 17.737 10.405 1.00 13.89 295 PRO A C 1
ATOM 2331 O O . PRO A 1 318 ? 36.707 18.792 9.895 1.00 14.24 295 PRO A O 1
ATOM 2335 N N . LEU A 1 319 ? 37.124 16.975 11.153 1.00 13.64 296 LEU A N 1
ATOM 2336 C CA . LEU A 1 319 ? 38.505 17.363 11.501 1.00 13.34 296 LEU A CA 1
ATOM 2337 C C . LEU A 1 319 ? 39.386 17.681 10.284 1.00 13.17 296 LEU A C 1
ATOM 2338 O O . LEU A 1 319 ? 40.091 18.698 10.266 1.00 14.47 296 LEU A O 1
ATOM 2343 N N . GLU A 1 320 ? 39.363 16.819 9.274 1.00 14.41 297 GLU A N 1
ATOM 2344 C CA . GLU A 1 320 ? 40.209 17.031 8.092 1.00 16.86 297 GLU A CA 1
ATOM 2345 C C . GLU A 1 320 ? 39.802 18.294 7.324 1.00 13.74 297 GLU A C 1
ATOM 2346 O O . GLU A 1 320 ? 40.678 19.049 6.895 1.00 14.96 297 GLU A O 1
ATOM 2352 N N . GLU A 1 321 ? 38.491 18.530 7.178 1.00 15.04 298 GLU A N 1
ATOM 2353 C CA . GLU A 1 321 ? 37.968 19.753 6.544 1.00 17.33 298 GLU A CA 1
ATOM 2354 C C . GLU A 1 321 ? 38.435 21.010 7.294 1.00 14.12 298 GLU A C 1
ATOM 2355 O O . GLU A 1 321 ? 38.929 21.959 6.688 1.00 15.05 298 GLU A O 1
ATOM 2361 N N . GLY A 1 322 ? 38.307 21.002 8.619 1.00 13.73 299 GLY A N 1
ATOM 2362 C CA . GLY A 1 322 ? 38.816 22.105 9.432 1.00 11.51 299 GLY A CA 1
ATOM 2363 C C . GLY A 1 322 ? 40.323 22.339 9.320 1.00 11.32 299 GLY A C 1
ATOM 2364 O O . GLY A 1 322 ? 40.770 23.484 9.166 1.00 12.71 299 GLY A O 1
ATOM 2365 N N . LEU A 1 323 ? 41.119 21.271 9.430 1.00 11.06 300 LEU A N 1
ATOM 2366 C CA . LEU A 1 323 ? 42.587 21.392 9.317 1.00 10.28 300 LEU A CA 1
ATOM 2367 C C . LEU A 1 323 ? 43.002 21.949 7.954 1.00 11.92 300 LEU A C 1
ATOM 2368 O O . LEU A 1 323 ? 43.942 22.740 7.861 1.00 13.08 300 LEU A O 1
ATOM 2373 N N . ASN A 1 324 ? 42.306 21.543 6.894 1.00 13.15 301 ASN A N 1
ATOM 2374 C CA . ASN A 1 324 ? 42.604 22.063 5.557 1.00 13.98 301 ASN A CA 1
ATOM 2375 C C . ASN A 1 324 ? 42.349 23.580 5.456 1.00 13.57 301 ASN A C 1
ATOM 2376 O O . ASN A 1 324 ? 43.139 24.293 4.848 1.00 13.14 301 ASN A O 1
ATOM 2381 N N . LYS A 1 325 ? 41.276 24.069 6.081 1.00 13.48 302 LYS A N 1
ATOM 2382 C CA . LYS A 1 325 ? 41.012 25.514 6.168 1.00 13.70 302 LYS A CA 1
ATOM 2383 C C . LYS A 1 325 ? 42.130 26.262 6.935 1.00 12.76 302 LYS A C 1
ATOM 2384 O O . LYS A 1 325 ? 42.559 27.359 6.541 1.00 13.46 302 LYS A O 1
ATOM 2390 N N . ALA A 1 326 ? 42.609 25.677 8.035 1.00 12.17 303 ALA A N 1
ATOM 2391 C CA . ALA A 1 326 ? 43.724 26.270 8.800 1.00 11.67 303 ALA A CA 1
ATOM 2392 C C . ALA A 1 326 ? 45.068 26.278 8.032 1.00 12.32 303 ALA A C 1
ATOM 2393 O O . ALA A 1 326 ? 45.831 27.253 8.091 1.00 12.34 303 ALA A O 1
ATOM 2395 N N . ILE A 1 327 ? 45.364 25.186 7.331 1.00 12.06 304 ILE A N 1
ATOM 2396 C CA . ILE A 1 327 ? 46.597 25.098 6.519 1.00 12.50 304 ILE A CA 1
ATOM 2397 C C . ILE A 1 327 ? 46.597 26.179 5.424 1.00 13.25 304 ILE A C 1
ATOM 2398 O O . ILE A 1 327 ? 47.621 26.831 5.194 1.00 13.12 304 ILE A O 1
ATOM 2403 N N . HIS A 1 328 ? 45.449 26.386 4.778 1.00 12.72 305 HIS A N 1
ATOM 2404 C CA . HIS A 1 328 ? 45.298 27.464 3.777 1.00 12.20 305 HIS A CA 1
ATOM 2405 C C . HIS A 1 328 ? 45.637 28.836 4.382 1.00 13.09 305 HIS A C 1
ATOM 2406 O O . HIS A 1 328 ? 46.394 29.623 3.801 1.00 13.75 305 HIS A O 1
ATOM 2413 N N . TYR A 1 329 ? 45.082 29.119 5.557 1.00 13.37 306 TYR A N 1
ATOM 2414 C CA . TYR A 1 329 ? 45.394 30.373 6.253 1.00 12.19 306 TYR A CA 1
ATOM 2415 C C . TYR A 1 329 ? 46.922 30.562 6.481 1.00 12.51 306 TYR A C 1
ATOM 2416 O O . TYR A 1 329 ? 47.470 31.623 6.179 1.00 12.60 306 TYR A O 1
ATOM 2425 N N . PHE A 1 330 ? 47.606 29.548 7.008 1.00 12.14 307 PHE A N 1
ATOM 2426 C CA . PHE A 1 330 ? 49.041 29.681 7.318 1.00 13.00 307 PHE A CA 1
ATOM 2427 C C . PHE A 1 330 ? 49.955 29.718 6.085 1.00 13.64 307 PHE A C 1
ATOM 2428 O O . PHE A 1 330 ? 51.017 30.373 6.108 1.00 15.02 307 PHE A O 1
ATOM 2436 N N . ARG A 1 331 ? 49.554 29.037 5.010 1.00 14.23 308 ARG A N 1
ATOM 2437 C CA A ARG A 1 331 ? 50.305 29.112 3.761 0.50 16.97 308 ARG A CA 1
ATOM 2438 C CA B ARG A 1 331 ? 50.305 29.109 3.755 0.50 14.66 308 ARG A CA 1
ATOM 2439 C C . ARG A 1 331 ? 50.286 30.551 3.233 1.00 15.56 308 ARG A C 1
ATOM 2440 O O . ARG A 1 331 ? 51.324 31.069 2.781 1.00 18.45 308 ARG A O 1
ATOM 2455 N N . LYS A 1 332 ? 49.117 31.198 3.303 1.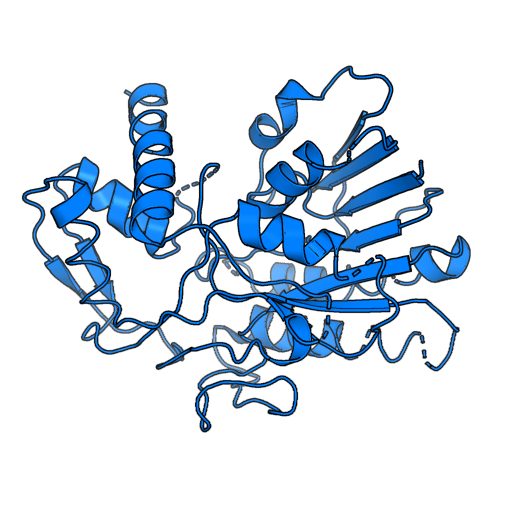00 17.75 309 LYS A N 1
ATOM 2456 C CA . LYS A 1 332 ? 48.969 32.626 2.963 1.00 19.93 309 LYS A CA 1
ATOM 2457 C C . LYS A 1 332 ? 49.823 33.534 3.861 1.00 21.52 309 LYS A C 1
ATOM 2458 O O . LYS A 1 332 ? 50.431 34.498 3.378 1.00 24.07 309 LYS A O 1
ATOM 2464 N N . GLU A 1 333 ? 49.851 33.242 5.162 1.00 20.56 310 GLU A N 1
ATOM 2465 C CA . GLU A 1 333 ? 50.635 34.033 6.137 1.00 21.02 310 GLU A CA 1
ATOM 2466 C C . GLU A 1 333 ? 52.148 34.016 5.881 1.00 23.46 310 GLU A C 1
ATOM 2467 O O . GLU A 1 333 ? 52.814 35.058 5.977 1.00 26.46 310 GLU A O 1
ATOM 2473 N N . LEU A 1 334 ? 52.691 32.841 5.578 1.00 21.47 311 LEU A N 1
ATOM 2474 C CA . LEU A 1 334 ? 54.117 32.708 5.259 1.00 21.78 311 LEU A CA 1
ATOM 2475 C C . LEU A 1 334 ? 54.470 33.464 3.973 1.00 26.53 311 LEU A C 1
ATOM 2476 O O . LEU A 1 334 ? 55.625 33.876 3.783 1.00 28.95 311 LEU A O 1
ATOM 2481 N N . GLU A 1 335 ? 53.480 33.647 3.098 1.00 28.71 312 GLU A N 1
ATOM 2482 C CA . GLU A 1 335 ? 53.624 34.524 1.927 1.00 33.32 312 GLU A CA 1
ATOM 2483 C C . GLU A 1 335 ? 53.603 35.998 2.326 1.00 39.44 312 GLU A C 1
ATOM 2484 O O . GLU A 1 335 ? 54.416 36.786 1.834 1.00 45.28 312 GLU A O 1
ATOM 2490 N N . TYR A 1 336 ? 52.685 36.369 3.220 1.00 42.32 313 TYR A N 1
ATOM 2491 C CA . TYR A 1 336 ? 52.632 37.736 3.762 1.00 42.81 313 TYR A CA 1
ATOM 2492 C C . TYR A 1 336 ? 53.925 38.128 4.492 1.00 42.69 313 TYR A C 1
ATOM 2493 O O . TYR A 1 336 ? 54.113 39.301 4.827 1.00 46.03 313 TYR A O 1
ATOM 2496 N N . GLN A 1 337 ? 54.799 37.148 4.738 1.00 38.15 314 GLN A N 1
ATOM 2497 C CA . GLN A 1 337 ? 56.135 37.392 5.284 1.00 37.06 314 GLN A CA 1
ATOM 2498 C C . GLN A 1 337 ? 57.193 37.460 4.182 1.00 37.18 314 GLN A C 1
ATOM 2499 O O . GLN A 1 337 ? 57.865 38.479 4.032 1.00 43.08 314 GLN A O 1
ATOM 2501 N N . ALA A 1 338 ? 57.331 36.377 3.418 1.00 36.02 315 ALA A N 1
ATOM 2502 C CA . ALA A 1 338 ? 58.372 36.264 2.389 1.00 38.57 315 ALA A CA 1
ATOM 2503 C C . ALA A 1 338 ? 58.245 37.346 1.320 1.00 41.25 315 ALA A C 1
ATOM 2504 O O . ALA A 1 338 ? 57.168 37.561 0.767 1.00 42.34 315 ALA A O 1
#

Foldseek 3Di:
DWFEEEEVLQADLNLVLVVVCVDAQYEYEYQPLPGDCVSNVVCPPPPRYYYDNDQLLDQDADATAEYEYDDAQDFLVSVVDLVSRLSSLASSLVSLVNCLVRVHEYEYAAAPCQQAQHPDPADELPHRHDHDCPDSCNSNNVSRNVSVCLVVVVVRPGHYAYEHEFAEDFFDAVSNDQLVQLLVCQLVQEEREAAAPQQAKGFYAYSVQVSVLRVLSVDNDHRYAYRGAQDMDTRVVVSVVSNVLSVGPHHYDYDHHDPSDRRYHGDDHPVVCVSVGDGDQDPSNRSNRRSVNVVVVVVVVD

InterPro domains:
  IPR016040 NAD(P)-binding domain [PF16363] (92-386)
  IPR021761 UDP-glucuronate decarboxylase N-terminal [PF11803] (5-78)
  IPR036291 NAD(P)-binding domain superfamily [SSF51735] (86-398)
  IPR044516 UDP-glucuronic acid decarboxylase-like [PTHR43078] (41-397)

Nearest PDB structures (foldseek):
  2p5u-assembly1_A  TM=8.663E-01  e=3.546E-25  Thermus thermophilus HB8
  6bi4-assembly2_B  TM=8.779E-01  e=7.326E-24  Bacillus anthracis str. Ames
  8shh-assembly1_A  TM=8.687E-01  e=1.121E-24  Micromonospora carbonacea
  3vps-assembly1_A  TM=8.456E-01  e=1.188E-22  Streptomyces chartreusis NRRL 3882
  3vps-assembly2_B  TM=8.357E-01  e=7.774E-23  Streptomyces chartreusis NRRL 3882

Organism: Homo sapiens (NCBI:txid9606)

CATH classification: 3.40.50.720 (+1 more: 3.90.25.10)

Solvent-accessible surface area: 13795 Å² total